Protein AF-A0A936MK68-F1 (afdb_monomer)

Sequence (240 aa):
MGLLGATTIGLTQLGCTSRLGPVHAKQATPWFGRPELPDVTVARAADCVAEYGTQLEPGYHKFDSKVLVDEDGDKEDVTIDDIPNTAYDLGACMRNALRAMPIAEQPLREGVHILKNRREQASAAERSLMGSPAVVVAGVTIVVSELMLEAGAYTFLFAVTVEVVDRAAKDAMEALRRRRKWERECDDHVTACLASDLADREGSVYGSSRCLMCGEYCKKNRGAWPTTVEIRGVDVSCRY

Structure (mmCIF, N/CA/C/O backbone):
data_AF-A0A936MK68-F1
#
_entry.id   AF-A0A936MK68-F1
#
loop_
_atom_site.group_PDB
_atom_site.id
_atom_site.type_symbol
_atom_site.label_atom_id
_atom_site.label_alt_id
_atom_site.label_comp_id
_atom_site.label_asym_id
_atom_site.label_entity_id
_atom_site.label_seq_id
_atom_site.pdbx_PDB_ins_code
_atom_site.Cartn_x
_atom_site.Cartn_y
_atom_site.Cartn_z
_atom_site.occupancy
_atom_site.B_iso_or_equiv
_atom_site.auth_seq_id
_atom_site.auth_comp_id
_atom_site.auth_asym_id
_atom_site.auth_atom_id
_atom_site.pdbx_PDB_model_num
ATOM 1 N N . MET A 1 1 ? -14.220 -49.227 60.888 1.00 44.53 1 MET A N 1
ATOM 2 C CA . MET A 1 1 ? -14.554 -48.718 59.543 1.00 44.53 1 MET A CA 1
ATOM 3 C C . MET A 1 1 ? -14.297 -47.221 59.529 1.00 44.53 1 MET A C 1
ATOM 5 O O . MET A 1 1 ? -15.087 -46.485 60.098 1.00 44.53 1 MET A O 1
ATOM 9 N N . GLY A 1 2 ? -13.151 -46.790 58.997 1.00 42.31 2 GLY A N 1
ATOM 10 C CA . GLY A 1 2 ? -12.791 -45.376 58.864 1.00 42.31 2 GLY A CA 1
ATOM 11 C C . GLY A 1 2 ? -12.782 -44.998 57.387 1.00 42.31 2 GLY A C 1
ATOM 12 O O . GLY A 1 2 ? -12.008 -45.567 56.623 1.00 42.31 2 GLY A O 1
ATOM 13 N N . LEU A 1 3 ? -13.679 -44.098 56.988 1.00 51.34 3 LEU A N 1
ATOM 14 C CA . LEU A 1 3 ? -13.773 -43.556 55.634 1.00 51.34 3 LEU A CA 1
ATOM 15 C C . LEU A 1 3 ? -12.794 -42.382 55.500 1.00 51.34 3 LEU A C 1
ATOM 17 O O . LEU A 1 3 ? -13.041 -41.294 56.011 1.00 51.34 3 LEU A O 1
ATOM 21 N N . LEU A 1 4 ? -11.673 -42.625 54.820 1.00 55.22 4 LEU A N 1
ATOM 22 C CA . LEU A 1 4 ? -10.762 -41.595 54.323 1.00 55.22 4 LEU A CA 1
ATOM 23 C C . LEU A 1 4 ? -11.386 -40.959 53.073 1.00 55.22 4 LEU A C 1
ATOM 25 O O . LEU A 1 4 ? -11.378 -41.550 51.995 1.00 55.22 4 LEU A O 1
ATOM 29 N N . GLY A 1 5 ? -11.962 -39.769 53.237 1.00 50.19 5 GLY A N 1
ATOM 30 C CA . GLY A 1 5 ? -12.417 -38.929 52.132 1.00 50.19 5 GLY A CA 1
ATOM 31 C C . GLY A 1 5 ? -11.230 -38.218 51.488 1.00 50.19 5 GLY A C 1
ATOM 32 O O . GLY A 1 5 ? -10.617 -37.353 52.108 1.00 50.19 5 GLY A O 1
ATOM 33 N N . ALA A 1 6 ? -10.898 -38.596 50.255 1.00 58.69 6 ALA A N 1
ATOM 34 C CA . ALA A 1 6 ? -9.900 -37.919 49.440 1.00 58.69 6 ALA A CA 1
ATOM 35 C C . ALA A 1 6 ? -10.513 -36.659 48.806 1.00 58.69 6 ALA A C 1
ATOM 37 O O . ALA A 1 6 ? -11.341 -36.744 47.901 1.00 58.69 6 ALA A O 1
ATOM 38 N N . THR A 1 7 ? -10.109 -35.483 49.280 1.00 56.97 7 THR A N 1
ATOM 39 C CA . THR A 1 7 ? -10.396 -34.193 48.647 1.00 56.97 7 THR A CA 1
ATOM 40 C C . THR A 1 7 ? -9.456 -34.000 47.460 1.00 56.97 7 THR A C 1
ATOM 42 O O . THR A 1 7 ? -8.292 -33.638 47.615 1.00 56.97 7 THR A O 1
ATOM 45 N N . THR A 1 8 ? -9.950 -34.234 46.246 1.00 61.59 8 THR A N 1
ATOM 46 C CA . THR A 1 8 ? -9.273 -33.792 45.023 1.00 61.59 8 THR A CA 1
ATOM 47 C C . THR A 1 8 ? -9.419 -32.279 44.898 1.00 61.59 8 THR A C 1
ATOM 49 O O . THR A 1 8 ? -10.480 -31.777 44.529 1.00 61.59 8 THR A O 1
ATOM 52 N N . ILE A 1 9 ? -8.356 -31.543 45.218 1.00 60.75 9 ILE A N 1
ATOM 53 C CA . ILE A 1 9 ? -8.233 -30.120 44.895 1.00 60.75 9 ILE A CA 1
ATOM 54 C C . ILE A 1 9 ? -7.991 -30.032 43.385 1.00 60.75 9 ILE A C 1
ATOM 56 O O . ILE A 1 9 ? -6.899 -30.324 42.899 1.00 60.75 9 ILE A O 1
ATOM 60 N N . GLY A 1 10 ? -9.035 -29.684 42.634 1.00 51.88 10 GLY A N 1
ATOM 61 C CA . GLY A 1 10 ? -8.922 -29.367 41.216 1.00 51.88 10 GLY A CA 1
ATOM 62 C C . GLY A 1 10 ? -8.164 -28.056 41.037 1.00 51.88 10 GLY A C 1
ATOM 63 O O . GLY A 1 10 ? -8.718 -26.984 41.259 1.00 51.88 10 GLY A O 1
ATOM 64 N N . LEU A 1 11 ? -6.897 -28.139 40.634 1.00 52.25 11 LEU A N 1
ATOM 65 C CA . LEU A 1 11 ? -6.154 -27.005 40.089 1.00 52.25 11 LEU A CA 1
ATOM 66 C C . LEU A 1 11 ? -6.762 -26.661 38.726 1.00 52.25 11 LEU A C 1
ATOM 68 O O . LEU A 1 11 ? -6.406 -27.257 37.710 1.00 52.25 11 LEU A O 1
ATOM 72 N N . THR A 1 12 ? -7.693 -25.707 38.689 1.00 54.81 12 THR A N 1
ATOM 73 C CA . THR A 1 12 ? -8.013 -25.010 37.443 1.00 54.81 12 THR A CA 1
ATOM 74 C C . THR A 1 12 ? -6.734 -24.331 36.975 1.00 54.81 12 THR A C 1
ATOM 76 O O . THR A 1 12 ? -6.262 -23.390 37.615 1.00 54.81 12 THR A O 1
ATOM 79 N N . GLN A 1 13 ? -6.145 -24.833 35.89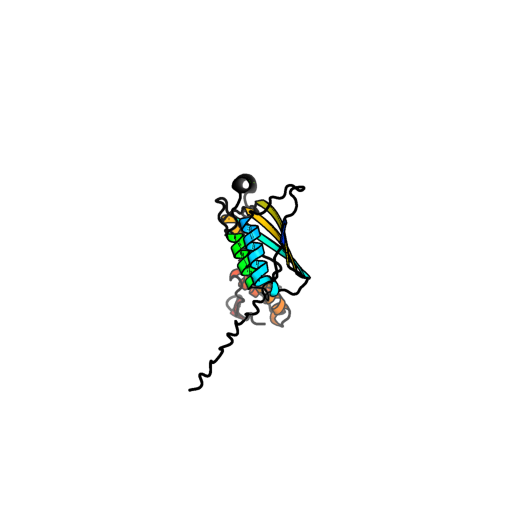1 1.00 46.16 13 GLN A N 1
ATOM 80 C CA . GLN A 1 13 ? -5.098 -24.129 35.168 1.00 46.16 13 GLN A CA 1
ATOM 81 C C . GLN A 1 13 ? -5.689 -22.794 34.704 1.00 46.16 13 GLN A C 1
ATOM 83 O O . GLN A 1 13 ? -6.387 -22.729 33.695 1.00 46.16 13 GLN A O 1
ATOM 88 N N . LEU A 1 14 ? -5.444 -21.728 35.469 1.00 50.50 14 LEU A N 1
ATOM 89 C CA . LEU A 1 14 ? -5.502 -20.361 34.970 1.00 50.50 14 LEU A CA 1
ATOM 90 C C . LEU A 1 14 ? -4.404 -20.278 33.913 1.00 50.50 14 LEU A C 1
ATOM 92 O O . LEU A 1 14 ? -3.257 -19.957 34.215 1.00 50.50 14 LEU A O 1
ATOM 96 N N . GLY A 1 15 ? -4.732 -20.688 32.689 1.00 45.97 15 GLY A N 1
ATOM 97 C CA . GLY A 1 15 ? -3.886 -20.440 31.541 1.00 45.97 15 GLY A CA 1
ATOM 98 C C . GLY A 1 15 ? -3.674 -18.938 31.486 1.00 45.97 15 GLY A C 1
ATOM 99 O O . GLY A 1 15 ? -4.631 -18.193 31.285 1.00 45.97 15 GLY A O 1
ATOM 100 N N . CYS A 1 16 ? -2.443 -18.501 31.738 1.00 57.53 16 CYS A N 1
ATOM 101 C CA . CYS A 1 16 ? -2.005 -17.134 31.518 1.00 57.53 16 CYS A CA 1
ATOM 102 C C . CYS A 1 16 ? -2.100 -16.858 30.016 1.00 57.53 16 CYS A C 1
ATOM 104 O O . CYS A 1 16 ? -1.113 -16.940 29.293 1.00 57.53 16 CYS A O 1
ATOM 106 N N . THR A 1 17 ? -3.306 -16.606 29.516 1.00 57.59 17 THR A N 1
ATOM 107 C CA . THR A 1 17 ? -3.487 -16.065 28.180 1.00 57.59 17 THR A CA 1
ATOM 108 C C . THR A 1 17 ? -2.897 -14.666 28.233 1.00 57.59 17 THR A C 1
ATOM 110 O O . THR A 1 17 ? -3.384 -13.837 29.003 1.00 57.59 17 THR A O 1
ATOM 113 N N . SER A 1 18 ? -1.841 -14.416 27.461 1.00 68.56 18 SER A N 1
ATOM 114 C CA . SER A 1 18 ? -1.159 -13.123 27.311 1.00 68.56 18 SER A CA 1
ATOM 115 C C . SER A 1 18 ? -2.040 -12.089 26.596 1.00 68.56 18 SER A C 1
ATOM 117 O O . SER A 1 18 ? -1.597 -11.410 25.674 1.00 68.56 18 SER A O 1
ATOM 119 N N . ARG A 1 19 ? -3.316 -12.012 26.976 1.00 84.19 19 ARG A N 1
ATOM 120 C CA . ARG A 1 19 ? -4.299 -11.084 26.444 1.00 84.19 19 ARG A CA 1
ATOM 121 C C . ARG A 1 19 ? -4.094 -9.745 27.134 1.00 84.19 19 ARG A C 1
ATOM 123 O O . ARG A 1 19 ? -3.898 -9.694 28.351 1.00 84.19 19 ARG A O 1
ATOM 130 N N . LEU A 1 20 ? -4.159 -8.663 26.370 1.00 86.69 20 LEU A N 1
ATOM 131 C CA . LEU A 1 20 ? -4.256 -7.345 26.972 1.00 86.69 20 LEU A CA 1
ATOM 132 C C . LEU A 1 20 ? -5.562 -7.243 27.770 1.00 86.69 20 LEU A C 1
ATOM 134 O O . LEU A 1 20 ? -6.539 -7.953 27.513 1.00 86.69 20 LEU A O 1
ATOM 138 N N . GLY A 1 21 ? -5.552 -6.365 28.774 1.00 84.19 21 GLY A N 1
ATOM 139 C CA . GLY A 1 21 ? -6.752 -6.007 29.524 1.00 84.19 21 GLY A CA 1
ATOM 140 C C . GLY A 1 21 ? -7.834 -5.389 28.623 1.00 84.19 21 GLY A C 1
ATOM 141 O O . GLY A 1 21 ? -7.701 -5.381 27.398 1.00 84.19 21 GLY A O 1
ATOM 142 N N . PRO A 1 22 ? -8.921 -4.855 29.201 1.00 89.25 22 PRO A N 1
ATOM 143 C CA . PRO A 1 22 ? -9.969 -4.217 28.409 1.00 89.25 22 PRO A CA 1
ATOM 144 C C . PRO A 1 22 ? -9.379 -3.157 27.465 1.00 89.25 22 PRO A C 1
ATOM 146 O O . PRO A 1 22 ? -8.619 -2.289 27.896 1.00 89.25 22 PRO A O 1
ATOM 149 N N . VAL A 1 23 ? -9.720 -3.263 26.177 1.00 93.38 23 VAL A N 1
ATOM 150 C CA . VAL A 1 23 ? -9.281 -2.333 25.131 1.00 93.38 23 VAL A CA 1
ATOM 151 C C . VAL A 1 23 ? -10.329 -1.238 24.984 1.00 93.38 23 VAL A C 1
ATOM 153 O O . VAL A 1 23 ? -11.496 -1.513 24.707 1.00 93.38 23 VAL A O 1
ATOM 156 N N . HIS A 1 24 ? -9.914 0.010 25.156 1.00 94.00 24 HIS A N 1
ATOM 157 C CA . HIS A 1 24 ? -10.758 1.180 24.974 1.00 94.00 24 HIS A CA 1
ATOM 158 C C . HIS A 1 24 ? -10.531 1.772 23.588 1.00 94.00 24 HIS A C 1
ATOM 160 O O . HIS A 1 24 ? -9.424 2.194 23.262 1.00 94.00 24 HIS A O 1
ATOM 166 N N . ALA A 1 25 ? -11.590 1.820 22.781 1.00 93.69 25 ALA A N 1
ATOM 167 C CA . ALA A 1 25 ? -11.554 2.423 21.459 1.00 93.69 25 ALA A CA 1
ATOM 168 C C . ALA A 1 25 ? -12.009 3.884 21.496 1.00 93.69 25 ALA A C 1
ATOM 170 O O . ALA A 1 25 ? -13.033 4.214 22.096 1.00 93.69 25 ALA A O 1
ATOM 171 N N . LYS A 1 26 ? -11.259 4.753 20.821 1.00 91.94 26 LYS A N 1
ATOM 172 C CA . LYS A 1 26 ? -11.605 6.152 20.570 1.00 91.94 26 LYS A CA 1
ATOM 173 C C . LYS A 1 26 ? -11.395 6.434 19.090 1.00 91.94 26 LYS A C 1
ATOM 175 O O . LYS A 1 26 ? -10.341 6.126 18.544 1.00 91.94 26 LYS A O 1
ATOM 180 N N . GLN A 1 27 ? -12.389 7.028 18.449 1.00 87.81 27 GLN A N 1
ATOM 181 C CA . GLN A 1 27 ? -12.257 7.531 17.085 1.00 87.81 27 GLN A CA 1
ATOM 182 C C . GLN A 1 27 ? -12.059 9.042 17.122 1.00 87.81 27 GLN A C 1
ATOM 184 O O . GLN A 1 27 ? -12.535 9.707 18.049 1.00 87.81 27 GLN A O 1
ATOM 189 N N . ALA A 1 28 ? -11.339 9.586 16.141 1.00 74.50 28 ALA A N 1
ATOM 190 C CA . ALA A 1 28 ? -11.249 11.033 15.983 1.00 74.50 28 ALA A CA 1
ATOM 191 C C . ALA A 1 28 ? -12.662 11.629 15.878 1.00 74.50 28 ALA A C 1
ATOM 193 O O . ALA A 1 28 ? -13.501 11.129 15.132 1.00 74.50 28 ALA A O 1
ATOM 194 N N . THR A 1 29 ? -12.934 12.690 16.643 1.00 59.00 29 THR A N 1
ATOM 195 C CA . THR A 1 29 ? -14.255 13.319 16.649 1.00 59.00 29 THR A CA 1
ATOM 196 C C . THR A 1 29 ? -14.600 13.879 15.261 1.00 59.00 29 THR A C 1
ATOM 198 O O . THR A 1 29 ? -13.710 14.397 14.576 1.00 59.00 29 THR A O 1
ATOM 201 N N . PRO A 1 30 ? -15.887 13.881 14.853 1.00 57.28 30 PRO A N 1
ATOM 202 C CA . PRO A 1 30 ? -16.341 14.307 13.517 1.00 57.28 30 PRO A CA 1
ATOM 203 C C . PRO A 1 30 ? -16.015 15.756 13.115 1.00 57.28 30 PRO A C 1
ATOM 205 O O . PRO A 1 30 ? -16.386 16.203 12.031 1.00 57.28 30 PRO A O 1
ATOM 208 N N . TRP A 1 31 ? -15.342 16.525 13.973 1.00 50.88 31 TRP A N 1
ATOM 209 C CA . TRP A 1 31 ? -15.127 17.963 13.823 1.00 50.88 31 TRP A CA 1
ATOM 210 C C . TRP A 1 31 ? -14.242 18.346 12.625 1.00 50.88 31 TRP A C 1
ATOM 212 O O . TRP A 1 31 ? -14.253 19.499 12.205 1.00 50.88 31 TRP A O 1
ATOM 222 N N . PHE A 1 32 ? -13.551 17.375 12.016 1.00 52.50 32 PHE A N 1
ATOM 223 C CA . PHE A 1 32 ? -12.796 17.547 10.768 1.00 52.50 32 PHE A CA 1
ATOM 224 C C . PHE A 1 32 ? -13.423 16.849 9.548 1.00 52.50 32 PHE A C 1
ATOM 226 O O . PHE A 1 32 ? -12.734 16.636 8.553 1.00 52.50 32 PHE A O 1
ATOM 233 N N . GLY A 1 33 ? -14.706 16.467 9.604 1.00 58.19 33 GLY A N 1
ATOM 234 C CA . GLY A 1 33 ? -15.403 15.850 8.466 1.00 58.19 33 GLY A CA 1
ATOM 235 C C . GLY A 1 33 ? -14.847 14.482 8.055 1.00 58.19 33 GLY A C 1
ATOM 236 O O . GLY A 1 33 ? -15.074 14.035 6.933 1.00 58.19 33 GLY A O 1
ATOM 237 N N . ARG A 1 34 ? -14.096 13.822 8.945 1.00 67.81 34 ARG A N 1
ATOM 238 C CA . ARG A 1 34 ? -13.568 12.477 8.715 1.00 67.81 34 ARG A CA 1
ATOM 239 C C . ARG A 1 34 ? -14.652 11.443 9.026 1.00 67.81 34 ARG A C 1
ATOM 241 O O . ARG A 1 34 ? -15.239 11.525 10.104 1.00 67.81 34 ARG A O 1
ATOM 248 N N . PRO A 1 35 ? -14.932 10.492 8.119 1.00 76.56 35 PRO A N 1
ATOM 249 C CA . PRO A 1 35 ? -15.897 9.437 8.389 1.00 76.56 35 PRO A CA 1
ATOM 250 C C . PRO A 1 35 ? -15.432 8.574 9.562 1.00 76.56 35 PRO A C 1
ATOM 252 O O . PRO A 1 35 ? -14.266 8.171 9.627 1.00 76.56 35 PRO A O 1
ATOM 255 N N . GLU A 1 36 ? -16.352 8.262 10.466 1.00 85.56 36 GLU A N 1
ATOM 256 C CA . GLU A 1 36 ? -16.123 7.248 11.490 1.00 85.56 36 GLU A CA 1
ATOM 257 C C . GLU A 1 36 ? -16.069 5.861 10.839 1.00 85.56 36 GLU A C 1
ATOM 259 O O . GLU A 1 36 ? -16.777 5.561 9.870 1.00 85.56 36 GLU A O 1
ATOM 264 N N . LEU A 1 37 ? -15.198 5.007 11.369 1.00 90.38 37 LEU A N 1
ATOM 265 C CA . LEU A 1 37 ? -15.201 3.594 11.045 1.00 90.38 37 LEU A CA 1
ATOM 266 C C . LEU A 1 37 ? -16.480 2.949 11.592 1.00 90.38 37 LEU A C 1
ATOM 268 O O . LEU A 1 37 ? -16.909 3.280 12.700 1.00 90.38 37 LEU A O 1
ATOM 272 N N . PRO A 1 38 ? -17.051 1.974 10.865 1.00 91.88 38 PRO A N 1
ATOM 273 C CA . PRO A 1 38 ? -18.192 1.210 11.349 1.00 91.88 38 PRO A CA 1
ATOM 274 C C . PRO A 1 38 ? -17.903 0.557 12.705 1.00 91.88 38 PRO A C 1
ATOM 276 O O . PRO A 1 38 ? -16.843 -0.050 12.876 1.00 91.88 38 PRO A O 1
ATOM 279 N N . ASP A 1 39 ? -18.871 0.581 13.625 1.00 93.62 39 ASP A N 1
ATOM 280 C CA . ASP A 1 39 ? -18.731 0.005 14.975 1.00 93.62 39 ASP A CA 1
ATOM 281 C C . ASP A 1 39 ? -18.248 -1.451 14.958 1.00 93.62 39 ASP A C 1
ATOM 283 O O . ASP A 1 39 ? -17.429 -1.861 15.778 1.00 93.62 39 ASP A O 1
ATOM 287 N N . VAL A 1 40 ? -18.698 -2.237 13.975 1.00 93.69 40 VAL A N 1
ATOM 288 C CA . VAL A 1 40 ? -18.257 -3.628 13.792 1.00 93.69 40 VAL A CA 1
ATOM 289 C C . VAL A 1 40 ? -16.761 -3.735 13.482 1.00 93.69 40 VAL A C 1
ATOM 291 O O . VAL A 1 40 ? -16.100 -4.664 13.944 1.00 93.69 40 VAL A O 1
ATOM 294 N N . THR A 1 41 ? -16.207 -2.792 12.719 1.00 95.00 41 THR A N 1
ATOM 295 C CA . THR A 1 41 ? -14.772 -2.734 12.418 1.00 95.00 41 THR A CA 1
ATOM 296 C C . THR A 1 41 ? -13.993 -2.334 13.660 1.00 95.00 41 THR A C 1
ATOM 298 O O . THR A 1 41 ? -12.972 -2.945 13.958 1.00 95.00 41 THR A O 1
ATOM 301 N N . VAL A 1 42 ? -14.498 -1.354 14.409 1.00 95.88 42 VAL A N 1
ATOM 302 C CA . VAL A 1 42 ? -13.888 -0.870 15.655 1.00 95.88 42 VAL A CA 1
ATOM 303 C C . VAL A 1 42 ? -13.828 -1.983 16.696 1.00 95.88 42 VAL A C 1
ATOM 305 O O . VAL A 1 42 ? -12.773 -2.216 17.280 1.00 95.88 42 VAL A O 1
ATOM 308 N N . ALA A 1 43 ? -14.931 -2.711 16.880 1.00 96.12 43 ALA A N 1
ATOM 309 C CA . ALA A 1 43 ? -15.003 -3.845 17.794 1.00 96.12 43 ALA A CA 1
ATOM 310 C C . ALA A 1 43 ? -14.013 -4.950 17.399 1.00 96.12 43 ALA A C 1
ATOM 312 O O . ALA A 1 43 ? -13.228 -5.398 18.229 1.00 96.12 43 ALA A O 1
ATOM 313 N N . ARG A 1 44 ? -13.968 -5.326 16.113 1.00 96.69 44 ARG A N 1
ATOM 314 C CA . ARG A 1 44 ? -13.010 -6.329 15.614 1.00 96.69 44 ARG A CA 1
ATOM 315 C C . ARG A 1 44 ? -11.557 -5.888 15.773 1.00 96.69 44 ARG A C 1
ATOM 317 O O . ARG A 1 44 ? -10.709 -6.701 16.120 1.00 96.69 44 ARG A O 1
ATOM 324 N N . ALA A 1 45 ? -11.262 -4.615 15.528 1.00 96.25 45 ALA A N 1
ATOM 325 C CA . ALA A 1 45 ? -9.928 -4.061 15.726 1.00 96.25 45 ALA A CA 1
ATOM 326 C C . ALA A 1 45 ? -9.523 -4.097 17.211 1.00 96.25 45 ALA A C 1
ATOM 328 O O . ALA A 1 45 ? -8.398 -4.487 17.533 1.00 96.25 45 ALA A O 1
ATOM 329 N N . ALA A 1 46 ? -10.450 -3.758 18.113 1.00 96.75 46 ALA A N 1
ATOM 330 C CA . ALA A 1 46 ? -10.249 -3.872 19.554 1.00 96.75 46 ALA A CA 1
ATOM 331 C C . ALA A 1 46 ? -10.010 -5.329 19.986 1.00 96.75 46 ALA A C 1
ATOM 333 O O . ALA A 1 46 ? -9.096 -5.579 20.768 1.00 96.75 46 ALA A O 1
ATOM 334 N N . ASP A 1 47 ? -10.756 -6.291 19.434 1.00 96.62 47 ASP A N 1
ATOM 335 C CA . ASP A 1 47 ? -10.546 -7.721 19.691 1.00 96.62 47 ASP A CA 1
ATOM 336 C C . ASP A 1 47 ? -9.159 -8.189 19.232 1.00 96.62 47 ASP A C 1
ATOM 338 O O . ASP A 1 47 ? -8.448 -8.834 20.004 1.00 96.62 47 ASP A O 1
ATOM 342 N N . CYS A 1 48 ? -8.728 -7.793 18.029 1.00 96.88 48 CYS A N 1
ATOM 343 C CA . CYS A 1 48 ? -7.388 -8.096 17.521 1.00 96.88 48 CYS A CA 1
ATOM 344 C C . CYS A 1 48 ? -6.282 -7.556 18.434 1.00 96.88 48 CYS A C 1
ATOM 346 O O . CYS A 1 48 ? -5.315 -8.262 18.717 1.00 96.88 48 CYS A O 1
ATOM 348 N N . VAL A 1 49 ? -6.418 -6.314 18.908 1.00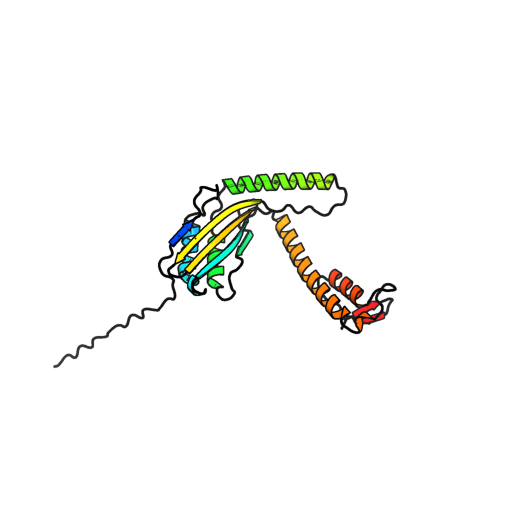 96.31 49 VAL A N 1
ATOM 349 C CA . VAL A 1 49 ? -5.470 -5.725 19.862 1.00 96.31 49 VAL A CA 1
ATOM 350 C C . VAL A 1 49 ? -5.511 -6.453 21.199 1.00 96.31 49 VAL A C 1
ATOM 352 O O . VAL A 1 49 ? -4.458 -6.722 21.771 1.00 96.31 49 VAL A O 1
ATOM 355 N N . ALA A 1 50 ? -6.696 -6.806 21.695 1.00 95.88 50 ALA A N 1
ATOM 356 C CA . ALA A 1 50 ? -6.814 -7.524 22.954 1.00 95.88 50 ALA A CA 1
ATOM 357 C C . ALA A 1 50 ? -6.052 -8.853 22.883 1.00 95.88 50 ALA A C 1
ATOM 359 O O . ALA A 1 50 ? -5.310 -9.188 23.801 1.00 95.88 50 ALA A O 1
ATOM 360 N N . GLU A 1 51 ? -6.231 -9.597 21.792 1.00 95.31 51 GLU A N 1
ATOM 361 C CA . GLU A 1 51 ? -5.672 -10.936 21.608 1.00 95.31 51 GLU A CA 1
ATOM 362 C C . GLU A 1 51 ? -4.177 -10.935 21.266 1.00 95.31 51 GLU A C 1
ATOM 364 O O . GLU A 1 51 ? -3.421 -11.701 21.862 1.00 95.31 51 GLU A O 1
ATOM 369 N N . TYR A 1 52 ? -3.739 -10.056 20.361 1.00 96.00 52 TYR A N 1
ATOM 370 C CA . TYR A 1 52 ? -2.391 -10.100 19.780 1.00 96.00 52 TYR A CA 1
ATOM 371 C C . TYR A 1 52 ? -1.519 -8.882 20.108 1.00 96.00 52 TYR A C 1
ATOM 373 O O . TYR A 1 52 ? -0.353 -8.836 19.721 1.00 96.00 52 TYR A O 1
ATOM 381 N N . GLY A 1 53 ? -2.038 -7.886 20.830 1.00 93.00 53 GLY A N 1
ATOM 382 C CA . GLY A 1 53 ? -1.309 -6.648 21.118 1.00 93.00 53 GLY A CA 1
ATOM 383 C C . GLY A 1 53 ? -0.056 -6.832 21.983 1.00 93.00 53 GLY A C 1
ATOM 384 O O . GLY A 1 53 ? 0.842 -6.000 21.923 1.00 93.00 53 GLY A O 1
ATOM 385 N N . THR A 1 54 ? 0.058 -7.937 22.730 1.00 93.12 54 THR A N 1
ATOM 386 C CA . THR A 1 54 ? 1.258 -8.284 23.519 1.00 93.12 54 THR A CA 1
ATOM 387 C C . THR A 1 54 ? 2.457 -8.728 22.678 1.00 93.12 54 THR A C 1
ATOM 389 O O . THR A 1 54 ? 3.545 -8.892 23.223 1.00 93.12 54 THR A O 1
ATOM 392 N N . GLN A 1 55 ? 2.293 -8.904 21.361 1.00 93.06 55 GLN A N 1
ATOM 393 C CA . GLN A 1 55 ? 3.410 -9.150 20.435 1.00 93.06 55 GLN A CA 1
ATOM 394 C C . GLN A 1 55 ? 4.281 -7.905 20.206 1.00 93.06 55 GLN A C 1
ATOM 396 O O . GLN A 1 55 ? 5.360 -7.990 19.615 1.00 93.06 55 GLN A O 1
ATOM 401 N N . LEU A 1 56 ? 3.800 -6.745 20.650 1.00 92.50 56 LEU A N 1
ATOM 402 C CA . LEU A 1 56 ? 4.504 -5.476 20.607 1.00 92.50 56 LEU A CA 1
ATOM 403 C C . LEU A 1 56 ? 5.043 -5.131 21.993 1.00 92.50 56 LEU A C 1
ATOM 405 O O . LEU A 1 56 ? 4.539 -5.605 23.008 1.00 92.50 56 LEU A O 1
ATOM 409 N N . GLU A 1 57 ? 6.068 -4.288 22.042 1.00 93.56 57 GLU A N 1
ATOM 410 C CA . GLU A 1 57 ? 6.538 -3.737 23.312 1.00 93.56 57 GLU A CA 1
ATOM 411 C C . GLU A 1 57 ? 5.508 -2.738 23.874 1.00 93.56 57 GLU A C 1
ATOM 413 O O . GLU A 1 57 ? 4.797 -2.090 23.100 1.00 93.56 57 GLU A O 1
ATOM 418 N N . PRO A 1 58 ? 5.400 -2.574 25.205 1.00 94.88 58 PRO A N 1
ATOM 419 C CA . PRO A 1 58 ? 4.579 -1.517 25.789 1.00 94.88 58 PRO A CA 1
ATOM 420 C C . PRO A 1 58 ? 4.963 -0.138 25.240 1.00 94.88 58 PRO A C 1
ATOM 422 O O . PRO A 1 58 ? 6.145 0.178 25.113 1.00 94.88 58 PRO A O 1
ATOM 425 N N . GLY A 1 59 ? 3.972 0.702 24.948 1.00 94.62 59 GLY A N 1
ATOM 426 C CA . GLY A 1 59 ? 4.195 2.037 24.404 1.00 94.62 59 GLY A CA 1
ATOM 427 C C . GLY A 1 59 ? 3.195 2.432 23.325 1.00 94.62 59 GLY A C 1
ATOM 428 O O . GLY A 1 59 ? 2.099 1.877 23.224 1.00 94.62 59 GLY A O 1
ATOM 429 N N . TYR A 1 60 ? 3.588 3.435 22.544 1.00 95.94 60 TYR A N 1
ATOM 430 C CA . TYR A 1 60 ? 2.790 4.002 21.465 1.00 95.94 60 TYR A CA 1
ATOM 431 C C . TYR A 1 60 ? 3.204 3.418 20.112 1.00 95.94 60 TYR A C 1
ATOM 433 O O . TYR A 1 60 ? 4.368 3.514 19.726 1.00 95.94 60 TYR A O 1
ATOM 441 N N . HIS A 1 61 ? 2.233 2.884 19.376 1.00 95.56 61 HIS A N 1
ATOM 442 C CA . HIS A 1 61 ? 2.417 2.294 18.052 1.00 95.56 61 HIS A CA 1
ATOM 443 C C . HIS A 1 61 ? 1.474 2.951 17.055 1.00 95.56 61 HIS A C 1
ATOM 445 O O . HIS A 1 61 ? 0.275 3.058 17.314 1.00 95.56 61 HIS A O 1
ATOM 451 N N . LYS A 1 62 ? 1.997 3.369 15.902 1.00 95.56 62 LYS A N 1
ATOM 452 C CA . LYS A 1 62 ? 1.200 3.912 14.799 1.00 95.56 62 LYS A CA 1
ATOM 453 C C . LYS A 1 62 ? 1.281 2.967 13.610 1.00 95.56 62 LYS A C 1
ATOM 455 O O . LYS A 1 62 ? 2.374 2.559 13.240 1.00 95.56 62 LYS A O 1
ATOM 460 N N . PHE A 1 63 ? 0.133 2.688 13.006 1.00 95.06 63 PHE A N 1
ATOM 461 C CA . PHE A 1 63 ? 0.020 1.880 11.802 1.00 95.06 63 PHE A CA 1
ATOM 462 C C . PHE A 1 63 ? -0.793 2.624 10.754 1.00 95.06 63 PHE A C 1
ATOM 464 O O . PHE A 1 63 ? -1.934 3.031 11.001 1.00 95.06 63 PHE A O 1
ATOM 471 N N . ASP A 1 64 ? -0.221 2.768 9.567 1.00 94.12 64 ASP A N 1
ATOM 472 C CA . ASP A 1 64 ? -0.926 3.293 8.407 1.00 94.12 64 ASP A CA 1
ATOM 473 C C . ASP A 1 64 ? -1.545 2.116 7.640 1.00 94.12 64 ASP A C 1
ATOM 475 O O . ASP A 1 64 ? -0.876 1.168 7.241 1.00 94.12 64 ASP A O 1
ATOM 479 N N . SER A 1 65 ? -2.867 2.131 7.502 1.00 94.62 65 SER A N 1
ATOM 480 C CA . SER A 1 65 ? -3.656 1.068 6.883 1.00 94.62 65 SER A CA 1
ATOM 481 C C . SER A 1 65 ? -4.307 1.584 5.610 1.00 94.62 65 SER A C 1
ATOM 483 O O . SER A 1 65 ? -4.977 2.619 5.619 1.00 94.62 65 SER A O 1
ATOM 485 N N . LYS A 1 66 ? -4.165 0.843 4.514 1.00 94.88 66 LYS A N 1
ATOM 486 C CA . LYS A 1 66 ? -4.760 1.187 3.225 1.00 94.88 66 LYS A CA 1
ATOM 487 C C . LYS A 1 66 ? -5.654 0.058 2.738 1.00 94.88 66 LYS A C 1
ATOM 489 O O . LYS A 1 66 ? -5.215 -1.082 2.626 1.00 94.88 66 LYS A O 1
ATOM 494 N N . VAL A 1 67 ? -6.902 0.387 2.428 1.00 94.31 67 VAL A N 1
ATOM 495 C CA . VAL A 1 67 ? -7.891 -0.522 1.844 1.00 94.31 67 VAL A CA 1
ATOM 496 C C . VAL A 1 67 ? -8.159 -0.059 0.420 1.00 94.31 67 VAL A C 1
ATOM 498 O O . VAL A 1 67 ? -8.675 1.037 0.204 1.00 94.31 67 VAL A O 1
ATOM 501 N N . LEU A 1 68 ? -7.785 -0.883 -0.552 1.00 92.69 68 LEU A N 1
ATOM 502 C CA . LEU A 1 68 ? -8.116 -0.653 -1.952 1.00 92.69 68 LEU A CA 1
ATOM 503 C C . LEU A 1 68 ? -9.453 -1.319 -2.250 1.00 92.69 68 LEU A C 1
ATOM 505 O O . LEU A 1 68 ? -9.621 -2.511 -1.983 1.00 92.69 68 LEU A O 1
ATOM 509 N N . VAL A 1 69 ? -10.384 -0.551 -2.800 1.00 93.12 69 VAL A N 1
ATOM 510 C CA . VAL A 1 69 ? -11.684 -1.045 -3.253 1.00 93.12 69 VAL A CA 1
ATOM 511 C C . VAL A 1 69 ? -11.850 -0.764 -4.735 1.00 93.12 69 VAL A C 1
ATOM 513 O O . VAL A 1 69 ? -11.325 0.230 -5.234 1.00 93.12 69 VAL A O 1
ATOM 516 N N . ASP A 1 70 ? -12.545 -1.632 -5.450 1.00 91.44 70 ASP A N 1
ATOM 517 C CA . ASP A 1 70 ? -12.895 -1.371 -6.843 1.00 91.44 70 ASP A CA 1
ATOM 518 C C . ASP A 1 70 ? -14.176 -0.527 -6.971 1.00 91.44 70 ASP A C 1
ATOM 520 O O . ASP A 1 70 ? -14.736 -0.035 -5.987 1.00 91.44 70 ASP A O 1
ATOM 524 N N . GLU A 1 71 ? -14.625 -0.324 -8.212 1.00 91.00 71 GLU A N 1
ATOM 525 C CA . GLU A 1 71 ? -15.839 0.443 -8.510 1.00 91.00 71 GLU A CA 1
ATOM 526 C C . GLU A 1 71 ? -17.134 -0.229 -8.016 1.00 91.00 71 GLU A C 1
ATOM 528 O O . GLU A 1 71 ? -18.145 0.461 -7.873 1.00 91.00 71 GLU A O 1
ATOM 533 N N . ASP A 1 72 ? -17.099 -1.534 -7.733 1.00 90.81 72 ASP A N 1
ATOM 534 C CA . ASP A 1 72 ? -18.230 -2.318 -7.226 1.00 90.81 72 ASP A CA 1
ATOM 535 C C . ASP A 1 72 ? -18.261 -2.334 -5.680 1.00 90.81 72 ASP A C 1
ATOM 537 O O . ASP A 1 72 ? -19.263 -2.710 -5.067 1.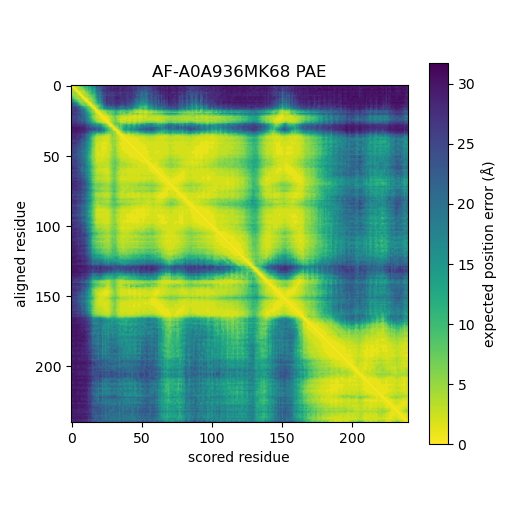00 90.81 72 ASP A O 1
ATOM 541 N N . GLY A 1 73 ? -17.190 -1.856 -5.033 1.00 88.81 73 GLY A N 1
ATOM 542 C CA . GLY A 1 73 ? -17.031 -1.823 -3.578 1.00 88.81 73 GLY A CA 1
ATOM 543 C C . GLY A 1 73 ? -16.390 -3.082 -2.991 1.00 88.81 73 GLY A C 1
ATOM 544 O O . GLY A 1 73 ? -16.326 -3.223 -1.758 1.00 88.81 73 GLY A O 1
ATOM 545 N N . ASP A 1 74 ? -15.895 -3.977 -3.846 1.00 91.06 74 ASP A N 1
ATOM 546 C CA . ASP A 1 74 ? -15.157 -5.163 -3.437 1.00 91.06 74 ASP A CA 1
ATOM 547 C C . ASP A 1 74 ? -13.735 -4.779 -3.015 1.00 91.06 74 ASP A C 1
ATOM 549 O O . ASP A 1 74 ? -13.101 -3.885 -3.576 1.00 91.06 74 ASP A O 1
ATOM 553 N N . LYS A 1 75 ? -13.229 -5.433 -1.961 1.00 90.62 75 LYS A N 1
ATOM 554 C CA . LYS A 1 75 ? -11.904 -5.134 -1.399 1.00 90.62 75 LYS A CA 1
ATOM 555 C C . LYS A 1 75 ? -10.860 -5.884 -2.207 1.00 90.62 75 LYS A C 1
ATOM 557 O O . LYS A 1 75 ? -10.743 -7.103 -2.108 1.00 90.62 75 LYS A O 1
ATOM 562 N N . GLU A 1 76 ? -10.070 -5.131 -2.947 1.00 90.06 76 GLU A N 1
ATOM 563 C CA . GLU A 1 76 ? -9.032 -5.634 -3.836 1.00 90.06 76 GLU A CA 1
ATOM 564 C C . GLU A 1 76 ? -7.713 -5.896 -3.106 1.00 90.06 76 GLU A C 1
ATOM 566 O O . GLU A 1 76 ? -6.970 -6.808 -3.471 1.00 90.06 76 GLU A O 1
ATOM 571 N N . ASP A 1 77 ? -7.382 -5.069 -2.114 1.00 90.38 77 ASP A N 1
ATOM 572 C CA . ASP A 1 77 ? -6.166 -5.214 -1.316 1.00 90.38 77 ASP A CA 1
ATOM 573 C C . ASP A 1 77 ? -6.308 -4.519 0.043 1.00 90.38 77 ASP A C 1
ATOM 575 O O . ASP A 1 77 ? -7.034 -3.533 0.182 1.00 90.38 77 ASP A O 1
ATOM 579 N N . VAL A 1 78 ? -5.597 -5.030 1.047 1.00 93.69 78 VAL A N 1
ATOM 580 C CA . VAL A 1 78 ? -5.489 -4.406 2.369 1.00 93.69 78 VAL A CA 1
ATOM 581 C C . VAL A 1 78 ? -4.042 -4.477 2.825 1.00 93.69 78 VAL A C 1
ATOM 583 O O . VAL A 1 78 ? -3.534 -5.558 3.136 1.00 93.69 78 VAL A O 1
ATOM 586 N N . THR A 1 79 ? -3.402 -3.316 2.919 1.00 93.62 79 THR A N 1
ATOM 587 C CA . THR A 1 79 ? -2.042 -3.176 3.439 1.00 93.62 79 THR A CA 1
ATOM 588 C C . THR A 1 79 ? -2.069 -2.499 4.799 1.00 93.62 79 THR A C 1
ATOM 590 O O . THR A 1 79 ? -2.915 -1.648 5.069 1.00 93.62 79 THR A O 1
ATOM 593 N N . ILE A 1 80 ? -1.148 -2.909 5.666 1.00 94.00 80 ILE A N 1
ATOM 594 C CA . ILE A 1 80 ? -0.891 -2.241 6.937 1.00 94.00 80 ILE A CA 1
ATOM 595 C C . ILE A 1 80 ? 0.617 -2.115 7.052 1.00 94.00 80 ILE A C 1
ATOM 597 O O . ILE A 1 80 ? 1.316 -3.134 7.068 1.00 94.00 80 ILE A O 1
ATOM 601 N N . ASP A 1 81 ? 1.077 -0.876 7.075 1.00 92.00 81 ASP A N 1
ATOM 602 C CA . ASP A 1 81 ? 2.479 -0.511 7.164 1.00 92.00 81 ASP A CA 1
ATOM 603 C C . ASP A 1 81 ? 2.908 -0.422 8.638 1.00 92.00 81 ASP A C 1
ATOM 605 O O . ASP A 1 81 ? 2.079 -0.374 9.551 1.00 92.00 81 ASP A O 1
ATOM 609 N N . ASP A 1 82 ? 4.221 -0.457 8.866 1.00 89.94 82 ASP A N 1
ATOM 610 C CA . ASP A 1 82 ? 4.867 -0.293 10.178 1.00 89.94 82 ASP A CA 1
ATOM 611 C C . ASP A 1 82 ? 4.536 -1.348 11.251 1.00 89.94 82 ASP A C 1
ATOM 613 O O . ASP A 1 82 ? 4.919 -1.203 12.412 1.00 89.94 82 ASP A O 1
ATOM 617 N N . ILE A 1 83 ? 3.910 -2.471 10.878 1.00 89.12 83 ILE A N 1
ATOM 618 C CA . ILE A 1 83 ? 3.811 -3.641 11.762 1.00 89.12 83 ILE A CA 1
ATOM 619 C C . ILE A 1 83 ? 5.145 -4.404 11.741 1.00 89.12 83 ILE A C 1
ATOM 621 O O . ILE A 1 83 ? 5.545 -4.895 10.680 1.00 89.12 83 ILE A O 1
ATOM 625 N N . PRO A 1 84 ? 5.836 -4.564 12.886 1.00 87.25 84 PRO A N 1
ATOM 626 C CA . PRO A 1 84 ? 7.075 -5.325 12.940 1.00 87.25 84 PRO A CA 1
ATOM 627 C C . PRO A 1 84 ? 6.820 -6.809 12.663 1.00 87.25 84 PRO A C 1
ATOM 629 O O . PRO A 1 84 ? 5.771 -7.358 12.997 1.00 87.25 84 PRO A O 1
ATOM 632 N N . ASN A 1 85 ? 7.826 -7.497 12.121 1.00 87.06 85 ASN A N 1
ATOM 633 C CA . ASN A 1 85 ? 7.731 -8.925 11.790 1.00 87.06 85 ASN A CA 1
ATOM 634 C C . ASN A 1 85 ? 7.452 -9.826 13.010 1.00 87.06 85 ASN A C 1
ATOM 636 O O . ASN A 1 85 ? 7.029 -10.966 12.842 1.00 87.06 85 ASN A O 1
ATOM 640 N N . THR A 1 86 ? 7.678 -9.327 14.228 1.00 88.38 86 THR A N 1
ATOM 641 C CA . THR A 1 86 ? 7.355 -10.013 15.487 1.00 88.38 86 THR A CA 1
ATOM 642 C C . THR A 1 86 ? 5.865 -9.980 15.832 1.00 88.38 86 THR A C 1
ATOM 644 O O . THR A 1 86 ? 5.424 -10.806 16.623 1.00 88.38 86 THR A O 1
ATOM 647 N N . ALA A 1 87 ? 5.090 -9.069 15.229 1.00 93.06 87 ALA A N 1
ATOM 648 C CA . ALA A 1 87 ? 3.661 -8.868 15.472 1.00 93.06 87 ALA A CA 1
ATOM 649 C C . ALA A 1 87 ? 2.788 -9.353 14.296 1.00 93.06 87 ALA A C 1
ATOM 651 O O . ALA A 1 87 ? 1.825 -8.696 13.883 1.00 93.06 87 ALA A O 1
ATOM 652 N N . TYR A 1 88 ? 3.157 -10.494 13.705 1.00 92.94 88 TYR A N 1
ATOM 653 C CA . TYR A 1 88 ? 2.509 -11.018 12.501 1.00 92.94 88 TYR A CA 1
ATOM 654 C C . TYR A 1 88 ? 1.018 -11.317 12.709 1.00 92.94 88 TYR A C 1
ATOM 656 O O . TYR A 1 88 ? 0.215 -10.986 11.830 1.00 92.94 88 TYR A O 1
ATOM 664 N N . ASP A 1 89 ? 0.631 -11.887 13.855 1.00 95.12 89 ASP A N 1
ATOM 665 C CA . ASP A 1 89 ? -0.765 -12.276 14.094 1.00 95.12 89 ASP A CA 1
ATOM 666 C C . ASP A 1 89 ? -1.653 -11.054 14.321 1.00 95.12 89 ASP A C 1
ATOM 668 O O . ASP A 1 89 ? -2.771 -11.006 13.806 1.00 95.12 89 ASP A O 1
ATOM 672 N N . LEU A 1 90 ? -1.130 -10.015 14.987 1.00 95.25 90 LEU A N 1
ATOM 673 C CA . LEU A 1 90 ? -1.818 -8.728 15.094 1.00 95.25 90 LEU A CA 1
ATOM 674 C C . LEU A 1 90 ? -2.089 -8.149 13.702 1.00 95.25 90 LEU A C 1
ATOM 676 O O . LEU A 1 90 ? -3.218 -7.757 13.397 1.00 95.25 90 LEU A O 1
ATOM 680 N N . GLY A 1 91 ? -1.073 -8.147 12.834 1.00 94.94 91 GLY A N 1
ATOM 681 C CA . GLY A 1 91 ? -1.224 -7.688 11.458 1.00 94.94 91 GLY A CA 1
ATOM 682 C C . GLY A 1 91 ? -2.204 -8.534 10.650 1.00 94.94 91 GLY A C 1
ATOM 683 O O . GLY A 1 91 ? -3.019 -7.989 9.909 1.00 94.94 91 GLY A O 1
ATOM 684 N N . ALA A 1 92 ? -2.174 -9.860 10.790 1.00 95.62 92 ALA A N 1
ATOM 685 C CA . ALA A 1 92 ? -3.109 -10.753 10.110 1.00 95.62 92 ALA A CA 1
ATOM 686 C C . ALA A 1 92 ? -4.557 -10.536 10.580 1.00 95.62 92 ALA A C 1
ATOM 688 O O . ALA A 1 92 ? -5.455 -10.386 9.747 1.00 95.62 92 ALA A O 1
ATOM 689 N N . CYS A 1 93 ? -4.775 -10.447 11.893 1.00 97.88 93 CYS A N 1
ATOM 690 C CA . CYS A 1 93 ? -6.082 -10.177 12.479 1.00 97.88 93 CYS A CA 1
ATOM 691 C C . CYS A 1 93 ? -6.627 -8.822 12.013 1.00 97.88 93 CYS A C 1
ATOM 693 O O . CYS A 1 93 ? -7.752 -8.745 11.514 1.00 97.88 93 CYS A O 1
ATOM 695 N N . MET A 1 94 ? -5.809 -7.767 12.072 1.00 97.00 94 MET A N 1
ATOM 696 C CA . MET A 1 94 ? -6.229 -6.427 11.664 1.00 97.00 94 MET A CA 1
ATOM 697 C C . MET A 1 94 ? -6.553 -6.351 10.166 1.00 97.00 94 MET A C 1
ATOM 699 O O . MET A 1 94 ? -7.566 -5.767 9.781 1.00 97.00 94 MET A O 1
ATOM 703 N N . ARG A 1 95 ? -5.764 -7.008 9.302 1.00 96.56 95 ARG A N 1
ATOM 704 C CA . ARG A 1 95 ? -6.088 -7.108 7.866 1.00 96.56 95 ARG A CA 1
ATOM 705 C C . ARG A 1 95 ? -7.441 -7.780 7.644 1.00 96.56 95 ARG A C 1
ATOM 707 O O . ARG A 1 95 ? -8.204 -7.330 6.794 1.00 96.56 95 ARG A O 1
ATOM 714 N N . ASN A 1 96 ? -7.768 -8.821 8.409 1.00 96.38 96 ASN A N 1
ATOM 715 C CA . ASN A 1 96 ? -9.071 -9.482 8.320 1.00 96.38 96 ASN A CA 1
ATOM 716 C C . ASN A 1 96 ? -10.212 -8.580 8.811 1.00 96.38 96 ASN A C 1
ATOM 718 O O . ASN A 1 96 ? -11.255 -8.517 8.157 1.00 96.38 96 ASN A O 1
ATOM 722 N N . ALA A 1 97 ? -10.005 -7.841 9.905 1.00 96.19 97 ALA A N 1
ATOM 723 C CA . ALA A 1 97 ? -10.971 -6.862 10.400 1.00 96.19 97 ALA A CA 1
ATOM 724 C C . ALA A 1 97 ? -11.284 -5.795 9.336 1.00 96.19 97 ALA A C 1
ATOM 726 O O . ALA A 1 97 ? -12.454 -5.535 9.053 1.00 96.19 97 ALA A O 1
ATOM 727 N N . LEU A 1 98 ? -10.249 -5.252 8.686 1.00 95.81 98 LEU A N 1
ATOM 728 C CA . LEU A 1 98 ? -10.376 -4.254 7.621 1.00 95.81 98 LEU A CA 1
ATOM 729 C C . LEU A 1 98 ? -10.971 -4.822 6.325 1.00 95.81 98 LEU A C 1
ATOM 731 O O . LEU A 1 98 ? -11.790 -4.161 5.694 1.00 95.81 98 LEU A O 1
ATOM 735 N N . ARG A 1 99 ? -10.636 -6.055 5.926 1.00 95.44 99 ARG A N 1
ATOM 736 C CA . ARG A 1 99 ? -11.264 -6.713 4.759 1.00 95.44 99 ARG A CA 1
ATOM 737 C C . ARG A 1 99 ? -12.767 -6.877 4.934 1.00 95.44 99 ARG A C 1
ATOM 739 O O . ARG A 1 99 ? -13.532 -6.700 3.989 1.00 95.44 99 ARG A O 1
ATOM 746 N N . ALA A 1 100 ? -13.185 -7.201 6.152 1.00 94.19 100 ALA A N 1
ATOM 747 C CA . ALA A 1 100 ? -14.581 -7.405 6.495 1.00 94.19 100 ALA A CA 1
ATOM 748 C C . ALA A 1 100 ? -15.308 -6.102 6.887 1.00 94.19 100 ALA A C 1
ATOM 750 O O . ALA A 1 100 ? -16.466 -6.161 7.309 1.00 94.19 100 ALA A O 1
ATOM 751 N N . MET A 1 101 ? -14.649 -4.944 6.760 1.00 94.38 101 MET A N 1
ATOM 752 C CA . MET A 1 101 ? -15.250 -3.633 6.986 1.00 94.38 101 MET A CA 1
ATOM 753 C C . MET A 1 101 ? -16.320 -3.344 5.922 1.00 94.38 101 MET A C 1
ATOM 755 O O . MET A 1 101 ? -16.044 -3.449 4.719 1.00 94.38 101 MET A O 1
ATOM 759 N N . PRO A 1 102 ? -17.543 -2.953 6.316 1.00 93.25 102 PRO A N 1
ATOM 760 C CA . PRO A 1 102 ? -18.522 -2.467 5.357 1.00 93.25 102 PRO A CA 1
ATOM 761 C C . PRO A 1 102 ? -18.073 -1.108 4.805 1.00 93.25 102 PRO A C 1
ATOM 763 O O . PRO A 1 102 ? -17.607 -0.248 5.550 1.00 93.25 102 PRO A O 1
ATOM 766 N N . ILE A 1 103 ? -18.204 -0.926 3.491 1.00 91.25 103 ILE A N 1
ATOM 767 C CA . ILE A 1 103 ? -17.923 0.349 2.826 1.00 91.25 103 ILE A CA 1
ATOM 768 C C . ILE A 1 103 ? -19.249 1.082 2.674 1.00 91.25 103 ILE A C 1
ATOM 770 O O . ILE A 1 103 ? -20.217 0.509 2.178 1.00 91.25 103 ILE A O 1
ATOM 774 N N . ALA A 1 104 ? -19.303 2.333 3.123 1.00 89.19 104 ALA A N 1
ATOM 775 C CA . ALA A 1 104 ? -20.497 3.147 2.965 1.00 89.19 104 ALA A CA 1
ATOM 776 C C . ALA A 1 104 ? -20.749 3.437 1.474 1.00 89.19 104 ALA A C 1
ATOM 778 O O . ALA A 1 104 ? -19.851 3.879 0.755 1.00 89.19 104 ALA A O 1
ATOM 779 N N . GLU A 1 105 ? -21.986 3.216 1.025 1.00 89.94 105 GLU A N 1
ATOM 780 C CA . GLU A 1 105 ? -22.369 3.330 -0.387 1.00 89.94 105 GLU A CA 1
ATOM 781 C C . GLU A 1 105 ? -22.172 4.751 -0.932 1.00 89.94 105 GLU A C 1
ATOM 783 O O . GLU A 1 105 ? -21.697 4.936 -2.050 1.00 89.94 105 GLU A O 1
ATOM 788 N N . GLN A 1 106 ? -22.505 5.774 -0.139 1.00 89.75 106 GLN A N 1
ATOM 789 C CA . GLN A 1 106 ? -22.446 7.162 -0.595 1.00 89.75 106 GLN A CA 1
ATOM 790 C C . GLN A 1 106 ? -21.005 7.630 -0.900 1.00 89.75 106 GLN A C 1
ATOM 792 O O . GLN A 1 106 ? -20.792 8.076 -2.031 1.00 89.75 106 GLN A O 1
ATOM 797 N N . PRO A 1 107 ? -20.012 7.493 0.009 1.00 88.50 107 PRO A N 1
ATOM 798 C CA . PRO A 1 107 ? -18.612 7.797 -0.305 1.00 88.50 107 PRO A CA 1
ATOM 799 C C . PRO A 1 107 ? -18.062 6.984 -1.479 1.00 88.50 107 PRO A C 1
ATOM 801 O O . PRO A 1 107 ? -17.346 7.528 -2.316 1.00 88.50 107 PRO A O 1
ATOM 804 N N . LEU A 1 108 ? -18.424 5.698 -1.578 1.00 92.06 108 LEU A N 1
ATOM 805 C CA . LEU A 1 108 ? -18.015 4.849 -2.698 1.00 92.06 108 LEU A CA 1
ATOM 806 C C . LEU A 1 108 ? -18.535 5.400 -4.028 1.00 92.06 108 LEU A C 1
ATOM 808 O O . LEU A 1 108 ? -17.756 5.613 -4.954 1.00 92.06 108 LEU A O 1
ATOM 812 N N . ARG A 1 109 ? -19.836 5.691 -4.114 1.00 92.75 109 ARG A N 1
ATOM 813 C CA . ARG A 1 109 ? -20.471 6.202 -5.334 1.00 92.75 109 ARG A CA 1
ATOM 814 C C . ARG A 1 109 ? -19.874 7.538 -5.776 1.00 92.75 109 ARG A C 1
ATOM 816 O O . ARG A 1 109 ? -19.669 7.752 -6.970 1.00 92.75 109 ARG A O 1
ATOM 823 N N . GLU A 1 110 ? -19.576 8.422 -4.827 1.00 91.31 110 GLU A N 1
ATOM 824 C CA . GLU A 1 110 ? -18.889 9.686 -5.101 1.00 91.31 110 GLU A CA 1
ATOM 825 C C . GLU A 1 110 ? -17.457 9.457 -5.606 1.00 91.31 110 GLU A C 1
ATOM 827 O O . GLU A 1 110 ? -17.070 10.019 -6.632 1.00 91.31 110 GLU A O 1
ATOM 832 N N . GLY A 1 111 ? -16.702 8.564 -4.959 1.00 90.12 111 GLY A N 1
ATOM 833 C CA . GLY A 1 111 ? -15.362 8.173 -5.397 1.00 90.12 111 GLY A CA 1
ATOM 834 C C . GLY A 1 111 ? -15.338 7.602 -6.812 1.00 90.12 111 GLY A C 1
ATOM 835 O O . GLY A 1 111 ? -14.521 8.025 -7.629 1.00 90.12 111 GLY A O 1
ATOM 836 N N . VAL A 1 112 ? -16.277 6.709 -7.137 1.00 92.19 112 VAL A N 1
ATOM 837 C CA . VAL A 1 112 ? -16.439 6.128 -8.480 1.00 92.19 112 VAL A CA 1
ATOM 838 C C . VAL A 1 112 ? -16.769 7.202 -9.512 1.00 92.19 112 VAL A C 1
ATOM 840 O O . VAL A 1 112 ? -16.196 7.207 -10.600 1.00 92.19 112 VAL A O 1
ATOM 843 N N . HIS A 1 113 ? -17.659 8.141 -9.187 1.00 92.44 113 HIS A N 1
ATOM 844 C CA . HIS A 1 113 ? -17.984 9.250 -10.083 1.00 92.44 113 HIS A CA 1
ATOM 845 C C . HIS A 1 113 ? -16.756 10.134 -10.365 1.00 92.44 113 HIS A C 1
ATOM 847 O O . HIS A 1 113 ? -16.471 10.452 -11.520 1.00 92.44 113 HIS A O 1
ATOM 853 N N . ILE A 1 114 ? -15.979 10.480 -9.334 1.00 90.00 114 ILE A N 1
ATOM 854 C CA . ILE A 1 114 ? -14.730 11.239 -9.491 1.00 90.00 114 ILE A CA 1
ATOM 855 C C . ILE A 1 114 ? -13.719 10.451 -10.332 1.00 90.00 114 ILE A C 1
ATOM 857 O O . ILE A 1 114 ? -13.089 11.022 -11.225 1.00 90.00 114 ILE A O 1
ATOM 861 N N . LEU A 1 115 ? -13.570 9.150 -10.075 1.00 89.31 115 LEU A N 1
ATOM 862 C CA . LEU A 1 115 ? -12.643 8.283 -10.799 1.00 89.31 115 LEU A CA 1
ATOM 863 C C . LEU A 1 115 ? -12.997 8.211 -12.292 1.00 89.31 115 LEU A C 1
ATOM 865 O O . LEU A 1 115 ? -12.117 8.383 -13.138 1.00 89.31 115 LEU A O 1
ATOM 869 N N . LYS A 1 116 ? -14.286 8.053 -12.620 1.00 88.69 116 LYS A N 1
ATOM 870 C CA . LYS A 1 116 ? -14.793 8.068 -14.002 1.00 88.69 116 LYS A CA 1
ATOM 871 C C . LYS A 1 116 ? -14.505 9.395 -14.697 1.00 88.69 116 LYS A C 1
ATOM 873 O O . LYS A 1 116 ? -13.928 9.392 -15.782 1.00 88.69 116 LYS A O 1
ATOM 878 N N . ASN A 1 117 ? -14.780 10.518 -14.037 1.00 88.62 117 ASN A N 1
ATOM 879 C CA . ASN A 1 117 ? -14.487 11.842 -14.592 1.00 88.62 117 ASN A CA 1
ATOM 880 C C . ASN A 1 117 ? -12.985 12.040 -14.859 1.00 88.62 117 ASN A C 1
ATOM 882 O O . ASN A 1 117 ? -12.605 12.578 -15.899 1.00 88.62 117 ASN A O 1
ATOM 886 N N . ARG A 1 118 ? -12.109 11.572 -13.957 1.00 86.56 118 ARG A N 1
ATOM 887 C CA . ARG A 1 118 ? -10.650 11.611 -14.168 1.00 86.56 118 ARG A CA 1
ATOM 888 C C . ARG A 1 118 ? -10.221 10.753 -15.359 1.00 86.56 118 ARG A C 1
ATOM 890 O O . ARG A 1 118 ? -9.368 11.183 -16.131 1.00 86.56 118 ARG A O 1
ATOM 897 N N . ARG A 1 119 ? -10.821 9.572 -15.535 1.00 84.25 119 ARG A N 1
ATOM 898 C CA . ARG A 1 119 ? -10.570 8.687 -16.685 1.00 84.25 119 ARG A CA 1
ATOM 899 C C . ARG A 1 119 ? -10.990 9.334 -17.999 1.00 84.25 119 ARG A C 1
ATOM 901 O O . ARG A 1 119 ? -10.231 9.301 -18.964 1.00 84.25 119 ARG A O 1
ATOM 908 N N . GLU A 1 120 ? -12.156 9.967 -18.035 1.00 85.06 120 GLU A N 1
ATOM 909 C CA . GLU A 1 120 ? -12.625 10.689 -19.219 1.00 85.06 120 GLU A CA 1
ATOM 910 C C . GLU A 1 120 ? -11.674 11.831 -19.590 1.00 85.06 120 GLU A C 1
ATOM 912 O O . GLU A 1 120 ? -11.248 11.921 -20.744 1.00 85.06 120 GLU A O 1
ATOM 917 N N . GLN A 1 121 ? -11.255 12.636 -18.609 1.00 82.69 121 GLN A N 1
ATOM 918 C CA . GLN A 1 121 ? -10.281 13.715 -18.806 1.00 82.69 121 GLN A CA 1
ATOM 919 C C . GLN A 1 121 ? -8.923 13.196 -19.295 1.00 82.69 121 GLN A C 1
ATOM 921 O O . GLN A 1 121 ? -8.359 13.755 -20.236 1.00 82.69 121 GLN A O 1
ATOM 926 N N . ALA A 1 122 ? -8.422 12.107 -18.706 1.00 79.50 122 ALA A N 1
ATOM 927 C CA . ALA A 1 122 ? -7.181 11.465 -19.131 1.00 79.50 122 ALA A CA 1
ATOM 928 C C . ALA A 1 122 ? -7.272 10.971 -20.584 1.00 79.50 122 ALA A C 1
ATOM 930 O O . ALA A 1 122 ? -6.402 11.280 -21.394 1.00 79.50 122 ALA A O 1
ATOM 931 N N . SER A 1 123 ? -8.365 10.295 -20.949 1.00 76.38 123 SER A N 1
ATOM 932 C CA . SER A 1 123 ? -8.574 9.800 -22.316 1.00 76.38 123 SER A CA 1
ATOM 933 C C . SER A 1 123 ? -8.708 10.930 -23.347 1.00 76.38 123 SER A C 1
ATOM 935 O O . SER A 1 123 ? -8.233 10.813 -24.477 1.00 76.38 123 SER A O 1
ATOM 937 N N . ALA A 1 124 ? -9.330 12.051 -22.969 1.00 78.12 124 ALA A N 1
ATOM 938 C CA . ALA A 1 124 ? -9.429 13.229 -23.823 1.00 78.12 124 ALA A CA 1
ATOM 939 C C . ALA A 1 124 ? -8.052 13.879 -24.042 1.00 78.12 124 ALA A C 1
ATOM 941 O O . ALA A 1 124 ? -7.747 14.300 -25.159 1.00 78.12 124 ALA A O 1
ATOM 942 N N . ALA A 1 125 ? -7.211 13.910 -23.004 1.00 71.81 125 ALA A N 1
ATOM 943 C CA . ALA A 1 125 ? -5.837 14.397 -23.084 1.00 71.81 125 ALA A CA 1
ATOM 944 C C . ALA A 1 125 ? -4.924 13.471 -23.910 1.00 71.81 125 ALA A C 1
ATOM 946 O O . ALA A 1 125 ? -4.089 13.949 -24.669 1.00 71.81 125 ALA A O 1
ATOM 947 N N . GLU A 1 126 ? -5.095 12.151 -23.834 1.00 67.06 126 GLU A N 1
ATOM 948 C CA . GLU A 1 126 ? -4.352 11.210 -24.686 1.00 67.06 126 GLU A CA 1
ATOM 949 C C . GLU A 1 126 ? -4.698 11.363 -26.166 1.00 67.06 126 GLU A C 1
ATOM 951 O O . GLU A 1 126 ? -3.813 11.345 -27.017 1.00 67.06 126 GLU A O 1
ATOM 956 N N . ARG A 1 127 ? -5.981 11.551 -26.497 1.00 63.69 127 ARG A N 1
ATOM 957 C CA . ARG A 1 127 ? -6.398 11.756 -27.894 1.00 63.69 127 ARG A CA 1
ATOM 958 C C . ARG A 1 127 ? -5.828 13.041 -28.491 1.00 63.69 127 ARG A C 1
ATOM 960 O O . ARG A 1 127 ? -5.620 13.090 -29.701 1.00 63.69 127 ARG A O 1
ATOM 967 N N . SER A 1 128 ? -5.588 14.069 -27.675 1.00 63.84 128 SER A N 1
ATOM 968 C CA . SER A 1 128 ? -4.946 15.308 -28.130 1.00 63.84 128 SER A CA 1
ATOM 969 C C . SER A 1 128 ? -3.418 15.190 -28.208 1.00 63.84 128 SER A C 1
ATOM 971 O O . SER A 1 128 ? -2.794 15.882 -29.011 1.00 63.84 128 SER A O 1
ATOM 973 N N . LEU A 1 129 ? -2.820 14.275 -27.442 1.00 62.09 129 LEU A N 1
ATOM 974 C CA . LEU A 1 129 ? -1.394 13.953 -27.438 1.00 62.09 129 LEU A CA 1
ATOM 975 C C . LEU A 1 129 ? -1.147 12.649 -28.213 1.00 62.09 129 LEU A C 1
ATOM 977 O O . LEU A 1 129 ? -0.895 11.603 -27.616 1.00 62.09 129 LEU A O 1
ATOM 981 N N . MET A 1 130 ? -1.213 12.707 -29.551 1.00 53.44 130 MET A N 1
ATOM 982 C CA . MET A 1 130 ? -0.902 11.577 -30.444 1.00 53.44 130 MET A CA 1
ATOM 983 C C . MET A 1 130 ? 0.503 11.000 -30.157 1.00 53.44 130 MET A C 1
ATOM 985 O O . MET A 1 130 ? 1.487 11.438 -30.746 1.00 53.44 130 MET A O 1
ATOM 989 N N . GLY A 1 131 ? 0.601 10.016 -29.257 1.00 51.91 131 GLY A N 1
ATOM 990 C CA . GLY A 1 131 ? 1.832 9.267 -28.976 1.00 51.91 131 GLY A CA 1
ATOM 991 C C . GLY A 1 131 ? 2.264 9.149 -27.509 1.00 51.91 131 GLY A C 1
ATOM 992 O O . GLY A 1 131 ? 3.307 8.546 -27.261 1.00 51.91 131 GLY A O 1
ATOM 993 N N . SER A 1 132 ? 1.518 9.682 -26.535 1.00 46.91 132 SER A N 1
ATOM 994 C CA . SER A 1 132 ? 1.906 9.561 -25.119 1.00 46.91 132 SER A CA 1
ATOM 995 C C . SER A 1 132 ? 1.508 8.215 -24.492 1.00 46.91 132 SER A C 1
ATOM 997 O O . SER A 1 132 ? 0.462 7.662 -24.833 1.00 46.91 132 SER A O 1
ATOM 999 N N . PRO A 1 133 ? 2.335 7.668 -23.577 1.00 51.69 133 PRO A N 1
ATOM 1000 C CA . PRO A 1 133 ? 2.057 6.407 -22.897 1.00 51.69 133 PRO A CA 1
ATOM 1001 C C . PRO A 1 133 ? 0.801 6.514 -22.027 1.00 51.69 133 PRO A C 1
ATOM 1003 O O . PRO A 1 133 ? 0.548 7.568 -21.445 1.00 51.69 133 PRO A O 1
ATOM 1006 N N . ALA A 1 134 ? 0.070 5.399 -21.931 1.00 57.50 134 ALA A N 1
ATOM 1007 C CA . ALA A 1 134 ? -1.186 5.268 -21.198 1.00 57.50 134 ALA A CA 1
ATOM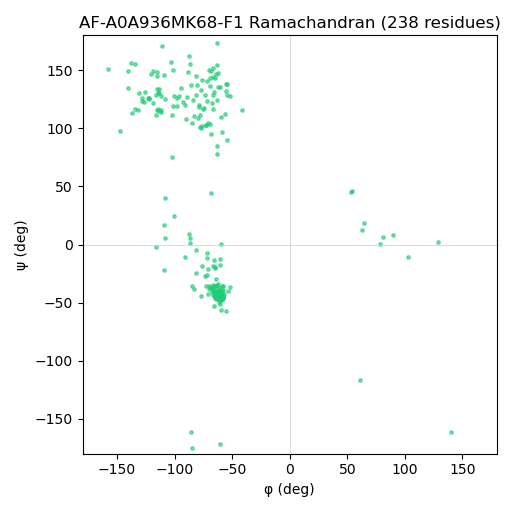 1008 C C . ALA A 1 134 ? -1.157 5.999 -19.840 1.00 57.50 134 ALA A C 1
ATOM 1010 O O . ALA A 1 134 ? -0.376 5.655 -18.947 1.00 57.50 134 ALA A O 1
ATOM 1011 N N . VAL A 1 135 ? -2.004 7.013 -19.690 1.00 60.25 135 VAL A N 1
ATOM 1012 C CA . VAL A 1 135 ? -2.212 7.790 -18.476 1.00 60.25 135 VAL A CA 1
ATOM 1013 C C . VAL A 1 135 ? -2.938 6.898 -17.479 1.00 60.25 135 VAL A C 1
ATOM 1015 O O . VAL A 1 135 ? -4.138 6.647 -17.574 1.00 60.25 135 VAL A O 1
ATOM 1018 N N . VAL A 1 136 ? -2.191 6.409 -16.492 1.00 64.81 136 VAL A N 1
ATOM 1019 C CA . VAL A 1 136 ? -2.758 5.661 -15.371 1.00 64.81 136 VAL A CA 1
ATOM 1020 C C . VAL A 1 136 ? -3.452 6.646 -14.436 1.00 64.81 136 VAL A C 1
ATOM 1022 O O . VAL A 1 136 ? -2.814 7.525 -13.854 1.00 64.81 136 VAL A O 1
ATOM 1025 N N . VAL A 1 137 ? -4.766 6.500 -14.282 1.00 69.00 137 VAL A N 1
ATOM 1026 C CA . VAL A 1 137 ? -5.543 7.305 -13.338 1.00 69.00 137 VAL A CA 1
ATOM 1027 C C . VAL A 1 137 ? -5.280 6.790 -11.925 1.00 69.00 137 VAL A C 1
ATOM 1029 O O . VAL A 1 137 ? -5.597 5.647 -11.603 1.00 69.00 137 VAL A O 1
ATOM 1032 N N . ALA A 1 138 ? -4.690 7.638 -11.081 1.00 73.56 138 ALA A N 1
ATOM 1033 C CA . ALA A 1 138 ? -4.550 7.353 -9.657 1.00 73.56 138 ALA A CA 1
ATOM 1034 C C . ALA A 1 138 ? -5.934 7.281 -8.988 1.00 73.56 138 ALA A C 1
ATOM 1036 O O . ALA A 1 138 ? -6.836 8.050 -9.346 1.00 73.56 138 ALA A O 1
ATOM 1037 N N . GLY A 1 139 ? -6.088 6.375 -8.019 1.00 83.62 139 GLY A N 1
ATOM 1038 C CA . GLY A 1 139 ? -7.352 6.159 -7.329 1.00 83.62 139 GLY A CA 1
ATOM 1039 C C . GLY A 1 139 ? -7.839 7.379 -6.546 1.00 83.62 139 GLY A C 1
ATOM 1040 O O . GLY A 1 139 ? -7.192 8.431 -6.456 1.00 83.62 139 GLY A O 1
ATOM 1041 N N . VAL A 1 140 ? -9.050 7.259 -6.014 1.00 87.81 140 VAL A N 1
ATOM 1042 C CA . VAL A 1 140 ? -9.734 8.323 -5.277 1.00 87.81 140 VAL A CA 1
ATOM 1043 C C . VAL A 1 140 ? -9.894 7.896 -3.829 1.00 87.81 140 VAL A C 1
ATOM 1045 O O . VAL A 1 140 ? -10.591 6.929 -3.532 1.00 87.81 140 VAL A O 1
ATOM 1048 N N . THR A 1 141 ? -9.265 8.628 -2.913 1.00 89.12 141 THR A N 1
ATOM 1049 C CA . THR A 1 141 ? -9.484 8.440 -1.478 1.00 89.12 141 THR A CA 1
ATOM 1050 C C . THR A 1 141 ? -10.905 8.856 -1.111 1.00 89.12 141 THR A C 1
ATOM 1052 O O . THR A 1 141 ? -11.283 10.003 -1.338 1.00 89.12 141 THR A O 1
ATOM 1055 N N . ILE A 1 142 ? -11.674 7.933 -0.533 1.00 87.44 142 ILE A N 1
ATOM 1056 C CA . ILE A 1 142 ? -13.069 8.159 -0.117 1.00 87.44 142 ILE A CA 1
ATOM 1057 C C . ILE A 1 142 ? -13.243 8.203 1.400 1.00 87.44 142 ILE A C 1
ATOM 1059 O O . ILE A 1 142 ? -14.212 8.773 1.892 1.00 87.44 142 ILE A O 1
ATOM 1063 N N . VAL A 1 143 ? -12.313 7.612 2.154 1.00 83.69 143 VAL A N 1
ATOM 1064 C CA . VAL A 1 143 ? -12.338 7.611 3.620 1.00 83.69 143 VAL A CA 1
ATOM 1065 C C . VAL A 1 143 ? -10.923 7.802 4.139 1.00 83.69 143 VAL A C 1
ATOM 1067 O O . VAL A 1 143 ? -9.998 7.135 3.679 1.00 83.69 143 VAL A O 1
ATOM 1070 N N . VAL A 1 144 ? -10.782 8.686 5.124 1.00 85.44 144 VAL A N 1
ATOM 1071 C CA . VAL A 1 144 ? -9.601 8.803 5.981 1.00 85.44 144 VAL A CA 1
ATOM 1072 C C . VAL A 1 144 ? -10.111 8.864 7.411 1.00 85.44 144 VAL A C 1
ATOM 1074 O O . VAL A 1 144 ? -10.812 9.810 7.767 1.00 85.44 144 VAL A O 1
ATOM 1077 N N . SER A 1 145 ? -9.781 7.861 8.214 1.00 90.12 145 SER A N 1
ATOM 1078 C CA . SER A 1 145 ? -10.222 7.755 9.601 1.00 90.12 145 SER A CA 1
ATOM 1079 C C . SER A 1 145 ? -9.061 7.380 10.509 1.00 90.12 145 SER A C 1
ATOM 1081 O O . SER A 1 145 ? -8.070 6.806 10.065 1.00 90.12 145 SER A O 1
ATOM 1083 N N . GLU A 1 146 ? -9.176 7.726 11.783 1.00 91.88 146 GLU A N 1
ATOM 1084 C CA . GLU A 1 146 ? -8.176 7.430 12.804 1.00 91.88 146 GLU A CA 1
ATOM 1085 C C . GLU A 1 146 ? -8.862 6.713 13.962 1.00 91.88 146 GLU A C 1
ATOM 1087 O O . GLU A 1 146 ? -9.808 7.232 14.562 1.00 91.88 146 GLU A O 1
ATOM 1092 N N . LEU A 1 147 ? -8.370 5.515 14.265 1.00 93.19 147 LEU A N 1
ATOM 1093 C CA . LEU A 1 147 ? -8.834 4.685 15.363 1.00 93.19 147 LEU A CA 1
ATOM 1094 C C . LEU A 1 147 ? -7.711 4.532 16.383 1.00 93.19 147 LEU A C 1
ATOM 1096 O O . LEU A 1 147 ? -6.677 3.932 16.096 1.00 93.19 147 LEU A O 1
ATOM 1100 N N . MET A 1 148 ? -7.936 5.046 17.585 1.00 94.62 148 MET A N 1
ATOM 1101 C CA . MET A 1 148 ? -7.041 4.875 18.717 1.00 94.62 148 MET A CA 1
ATOM 1102 C C . MET A 1 148 ? -7.572 3.776 19.642 1.00 94.62 148 MET A C 1
ATOM 1104 O O . MET A 1 148 ? -8.727 3.814 20.063 1.00 94.62 148 MET A O 1
ATOM 1108 N N . LEU A 1 149 ? -6.727 2.800 19.963 1.00 95.75 149 LEU A N 1
ATOM 1109 C CA . LEU A 1 149 ? -7.020 1.689 20.866 1.00 95.75 149 LEU A CA 1
ATOM 1110 C C . LEU A 1 149 ? -6.048 1.742 22.049 1.00 95.75 149 LEU A C 1
ATOM 1112 O O . LEU A 1 149 ? -4.834 1.694 21.865 1.00 95.75 149 LEU A O 1
ATOM 1116 N N . GLU A 1 150 ? -6.573 1.845 23.266 1.00 95.38 150 GLU A N 1
ATOM 1117 C CA . GLU A 1 150 ? -5.793 1.920 24.507 1.00 95.38 150 GLU A CA 1
ATOM 1118 C C . GLU A 1 150 ? -6.021 0.664 25.351 1.00 95.38 150 GLU A C 1
ATOM 1120 O O . GLU A 1 150 ? -7.165 0.290 25.604 1.00 95.38 150 GLU A O 1
ATOM 1125 N N . ALA A 1 151 ? -4.950 0.023 25.820 1.00 94.12 151 ALA A N 1
ATOM 1126 C CA . ALA A 1 151 ? -5.038 -1.153 26.682 1.00 94.12 151 ALA A CA 1
ATOM 1127 C C . ALA A 1 151 ? -3.869 -1.192 27.676 1.00 94.12 151 ALA A C 1
ATOM 1129 O O . ALA A 1 151 ? -2.768 -1.633 27.353 1.00 94.12 151 ALA A O 1
ATOM 1130 N N . GLY A 1 152 ? -4.086 -0.726 28.908 1.00 92.56 152 GLY A N 1
ATOM 1131 C CA . GLY A 1 152 ? -3.031 -0.665 29.926 1.00 92.56 152 GLY A CA 1
ATOM 1132 C C . GLY A 1 152 ? -1.868 0.244 29.505 1.00 92.56 152 GLY A C 1
ATOM 1133 O O . GLY A 1 152 ? -2.056 1.443 29.342 1.00 92.56 152 GLY A O 1
ATOM 1134 N N . ALA A 1 153 ? -0.671 -0.328 29.340 1.00 93.12 153 ALA A N 1
ATOM 1135 C CA . ALA A 1 153 ? 0.541 0.390 28.921 1.00 93.12 153 ALA A CA 1
ATOM 1136 C C . ALA A 1 153 ? 0.717 0.483 27.389 1.00 93.12 153 ALA A C 1
ATOM 1138 O O . ALA A 1 153 ? 1.785 0.866 26.917 1.00 93.12 153 ALA A O 1
ATOM 1139 N N . TYR A 1 154 ? -0.301 0.097 26.619 1.00 96.19 154 TYR A N 1
ATOM 1140 C CA . TYR A 1 154 ? -0.256 0.047 25.162 1.00 96.19 154 TYR A CA 1
ATOM 1141 C C . TYR A 1 154 ? -1.232 1.056 24.558 1.00 96.19 154 TYR A C 1
ATOM 1143 O O . TYR A 1 154 ? -2.402 1.115 24.950 1.00 96.19 154 TYR A O 1
ATOM 1151 N N . THR A 1 155 ? -0.764 1.810 23.568 1.00 96.19 155 THR A N 1
ATOM 1152 C CA . THR A 1 155 ? -1.584 2.704 22.749 1.00 96.19 155 THR A CA 1
ATOM 1153 C C . THR A 1 155 ? -1.314 2.408 21.283 1.00 96.19 155 THR A 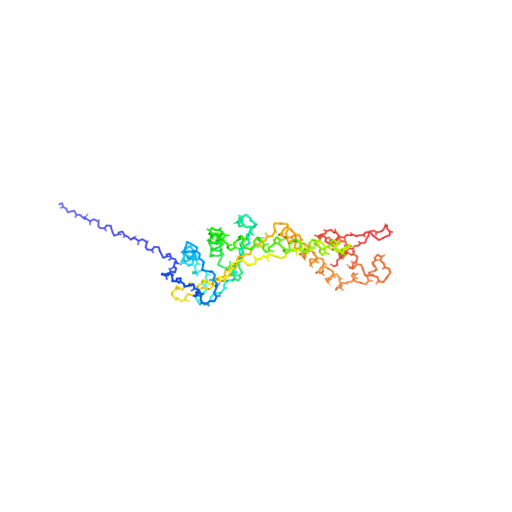C 1
ATOM 1155 O O . THR A 1 155 ? -0.177 2.501 20.829 1.00 96.19 155 THR A O 1
ATOM 1158 N N . PHE A 1 156 ? -2.361 2.081 20.537 1.00 95.44 156 PHE A N 1
ATOM 1159 C CA . PHE A 1 156 ? -2.288 1.802 19.108 1.00 95.44 156 PHE A CA 1
ATOM 1160 C C . PHE A 1 156 ? -3.091 2.850 18.347 1.00 95.44 156 PHE A C 1
ATOM 1162 O O . PHE A 1 156 ? -4.257 3.076 18.665 1.00 95.44 156 PHE A O 1
ATOM 1169 N N . LEU A 1 157 ? -2.492 3.471 17.336 1.00 95.69 157 LEU A N 1
ATOM 1170 C CA . LEU A 1 157 ? -3.163 4.381 16.417 1.00 95.69 157 LEU A CA 1
ATOM 1171 C C . LEU A 1 157 ? -3.194 3.760 15.021 1.00 95.69 157 LEU A C 1
ATOM 1173 O O . LEU A 1 157 ? -2.155 3.613 14.382 1.00 95.69 157 LEU A O 1
ATOM 1177 N N . PHE A 1 158 ? -4.389 3.450 14.531 1.00 94.25 158 PHE A N 1
ATOM 1178 C CA . PHE A 1 158 ? -4.622 2.980 13.171 1.00 94.25 158 PHE A CA 1
ATOM 1179 C C . PHE A 1 158 ? -5.164 4.125 12.318 1.00 94.25 158 PHE A C 1
ATOM 1181 O O . PHE A 1 158 ? -6.297 4.567 12.513 1.00 94.25 158 PHE A O 1
ATOM 1188 N N . ALA A 1 159 ? -4.370 4.594 11.358 1.00 93.81 159 ALA A N 1
ATOM 1189 C CA . ALA A 1 159 ? -4.829 5.526 10.335 1.00 93.81 159 ALA A CA 1
ATOM 1190 C C . ALA A 1 159 ? -5.347 4.722 9.137 1.00 93.81 159 ALA A C 1
ATOM 1192 O O . ALA A 1 159 ? -4.571 4.104 8.415 1.00 93.81 159 ALA A O 1
ATOM 1193 N N . VAL A 1 160 ? -6.662 4.694 8.932 1.00 94.06 160 VAL A N 1
ATOM 1194 C CA . VAL A 1 160 ? -7.314 3.893 7.890 1.00 94.06 160 VAL A CA 1
ATOM 1195 C C . VAL A 1 160 ? -7.677 4.779 6.708 1.00 94.06 160 VAL A C 1
ATOM 1197 O O . VAL A 1 160 ? -8.487 5.698 6.826 1.00 94.06 160 VAL A O 1
ATOM 1200 N N . THR A 1 161 ? -7.108 4.465 5.549 1.00 93.44 161 THR A N 1
ATOM 1201 C CA . THR A 1 161 ? -7.410 5.109 4.270 1.00 93.44 161 THR A CA 1
ATOM 1202 C C . THR A 1 161 ? -8.112 4.121 3.348 1.00 93.44 161 THR A C 1
ATOM 1204 O O . THR A 1 161 ? -7.592 3.034 3.106 1.00 93.44 161 THR A O 1
ATOM 1207 N N . VAL A 1 162 ? -9.265 4.498 2.795 1.00 93.00 162 VAL A N 1
ATOM 1208 C CA . VAL A 1 162 ? -9.956 3.718 1.757 1.00 93.00 162 VAL A CA 1
ATOM 1209 C C . VAL A 1 162 ? -9.838 4.450 0.427 1.00 93.00 162 VAL A C 1
ATOM 1211 O O . VAL A 1 162 ? -10.209 5.622 0.328 1.00 93.00 162 VAL A O 1
ATOM 1214 N N . GLU A 1 163 ? -9.326 3.766 -0.591 1.00 92.81 163 GLU A N 1
ATOM 1215 C CA . GLU A 1 163 ? -9.132 4.306 -1.937 1.00 92.81 163 GLU A CA 1
ATOM 1216 C C . GLU A 1 163 ? -9.881 3.460 -2.964 1.00 92.81 163 GLU A C 1
ATOM 1218 O O . GLU A 1 163 ? -9.678 2.249 -3.041 1.00 92.81 163 GLU A O 1
ATOM 1223 N N . VAL A 1 164 ? -10.720 4.115 -3.766 1.00 91.88 164 VAL A N 1
ATOM 1224 C CA . VAL A 1 164 ? -11.348 3.513 -4.943 1.00 91.88 164 VAL A CA 1
ATOM 1225 C C . VAL A 1 164 ? -10.329 3.510 -6.070 1.00 91.88 164 VAL A C 1
ATOM 1227 O O . VAL A 1 164 ? -9.866 4.573 -6.493 1.00 91.88 164 VAL A O 1
ATOM 1230 N N . VAL A 1 165 ? -9.974 2.328 -6.555 1.00 89.31 165 VAL A N 1
ATOM 1231 C CA . VAL A 1 165 ? -8.997 2.141 -7.625 1.00 89.31 165 VAL A CA 1
ATOM 1232 C C . VAL A 1 165 ? -9.649 1.538 -8.857 1.00 89.31 165 VAL A C 1
ATOM 1234 O O . VAL A 1 165 ? -10.576 0.737 -8.783 1.00 89.31 165 VAL A O 1
ATOM 1237 N N . ASP A 1 166 ? -9.122 1.912 -10.015 1.00 81.38 166 ASP A N 1
ATOM 1238 C CA . ASP A 1 166 ? -9.433 1.233 -11.264 1.00 81.38 166 ASP A CA 1
ATOM 1239 C C . ASP A 1 166 ? -8.708 -0.122 -11.286 1.00 81.38 166 ASP A C 1
ATOM 1241 O O . ASP A 1 166 ? -7.488 -0.166 -11.085 1.00 81.38 166 ASP A O 1
ATOM 1245 N N . ARG A 1 167 ? -9.423 -1.223 -11.562 1.00 70.69 167 ARG A N 1
ATOM 1246 C CA . ARG A 1 167 ? -8.806 -2.554 -11.729 1.00 70.69 167 ARG A CA 1
ATOM 1247 C C . ARG A 1 167 ? -7.689 -2.517 -12.780 1.00 70.69 167 ARG A C 1
ATOM 1249 O O . ARG A 1 167 ? -6.611 -3.056 -12.544 1.00 70.69 167 ARG A O 1
ATOM 1256 N N . ALA A 1 168 ? -7.879 -1.782 -13.878 1.00 67.94 168 ALA A N 1
ATOM 1257 C CA . ALA A 1 168 ? -6.847 -1.618 -14.902 1.00 67.94 168 ALA A CA 1
ATOM 1258 C C . ALA A 1 168 ? -5.626 -0.832 -14.388 1.00 67.94 168 ALA A C 1
ATOM 1260 O O . ALA A 1 168 ? -4.487 -1.135 -14.753 1.00 67.94 168 ALA A O 1
ATOM 1261 N N . ALA A 1 169 ? -5.833 0.152 -13.505 1.00 68.75 169 ALA A N 1
ATOM 1262 C CA . ALA A 1 169 ? -4.736 0.875 -12.867 1.00 68.75 169 ALA A CA 1
ATOM 1263 C C . ALA A 1 169 ? -3.987 -0.003 -11.857 1.00 68.75 169 ALA A C 1
ATOM 1265 O O . ALA A 1 169 ? -2.766 0.102 -11.770 1.00 68.75 169 ALA A O 1
ATOM 1266 N N . LYS A 1 170 ? -4.676 -0.891 -11.127 1.00 69.31 170 LYS A N 1
ATOM 1267 C CA . LYS A 1 170 ? -4.041 -1.863 -10.222 1.00 69.31 170 LYS A CA 1
ATOM 1268 C C . LYS A 1 170 ? -3.112 -2.800 -10.992 1.00 69.31 170 LYS A C 1
ATOM 1270 O O . LYS A 1 170 ? -1.940 -2.902 -10.628 1.00 69.31 170 LYS A O 1
ATOM 1275 N N . ASP A 1 171 ? -3.585 -3.388 -12.088 1.00 71.00 171 ASP A N 1
ATOM 1276 C CA . ASP A 1 171 ? -2.774 -4.267 -12.940 1.00 71.00 171 ASP A CA 1
ATOM 1277 C C . ASP A 1 171 ? -1.576 -3.523 -13.543 1.00 71.00 171 ASP A C 1
ATOM 1279 O O . ASP A 1 171 ? -0.447 -4.024 -13.537 1.00 71.00 171 ASP A O 1
ATOM 1283 N N . ALA A 1 172 ? -1.786 -2.285 -14.002 1.00 69.38 172 ALA A N 1
ATOM 1284 C CA . ALA A 1 172 ? -0.710 -1.433 -14.498 1.00 69.38 172 ALA A CA 1
ATOM 1285 C C . ALA A 1 172 ? 0.316 -1.107 -13.400 1.00 69.38 172 ALA A C 1
ATOM 1287 O O . ALA A 1 172 ? 1.523 -1.182 -13.632 1.00 69.38 172 ALA A O 1
ATOM 1288 N N . MET A 1 173 ? -0.137 -0.789 -12.186 1.00 69.31 173 MET A N 1
ATOM 1289 C CA . MET A 1 173 ? 0.730 -0.505 -11.042 1.00 69.31 173 MET A CA 1
ATOM 1290 C C . MET A 1 173 ? 1.494 -1.744 -10.580 1.00 69.31 173 MET A C 1
ATOM 1292 O O . MET A 1 173 ? 2.669 -1.637 -10.226 1.00 69.31 173 MET A O 1
ATOM 1296 N N . GLU A 1 174 ? 0.881 -2.925 -10.613 1.00 77.69 174 GLU A N 1
ATOM 1297 C CA . GLU A 1 174 ? 1.572 -4.176 -10.323 1.00 77.69 174 GLU A CA 1
ATOM 1298 C C . GLU A 1 174 ? 2.614 -4.492 -11.401 1.00 77.69 174 GLU A C 1
ATOM 1300 O O . GLU A 1 174 ? 3.759 -4.816 -11.075 1.00 77.69 174 GLU A O 1
ATOM 1305 N N . ALA A 1 175 ? 2.275 -4.309 -12.678 1.00 75.75 175 ALA A N 1
ATOM 1306 C CA . ALA A 1 175 ? 3.221 -4.442 -13.779 1.00 75.75 175 ALA A CA 1
ATOM 1307 C C . ALA A 1 175 ? 4.399 -3.463 -13.635 1.00 75.75 175 ALA A C 1
ATOM 1309 O O . ALA A 1 175 ? 5.553 -3.861 -13.808 1.00 75.75 175 ALA A O 1
ATOM 1310 N N . LEU A 1 176 ? 4.138 -2.212 -13.241 1.00 76.25 176 LEU A N 1
ATOM 1311 C CA . LEU A 1 176 ? 5.167 -1.210 -12.954 1.00 76.25 176 LEU A CA 1
ATOM 1312 C C . LEU A 1 176 ? 6.023 -1.582 -11.738 1.00 76.25 176 LEU A C 1
ATOM 1314 O O . LEU A 1 176 ? 7.237 -1.399 -11.776 1.00 76.25 176 LEU A O 1
ATOM 1318 N N . ARG A 1 177 ? 5.433 -2.122 -10.666 1.00 80.44 177 ARG A N 1
ATOM 1319 C CA . ARG A 1 177 ? 6.180 -2.604 -9.491 1.00 80.44 177 ARG A CA 1
ATOM 1320 C C . ARG A 1 177 ? 7.085 -3.776 -9.850 1.00 80.44 177 ARG A C 1
ATOM 1322 O O . ARG A 1 177 ? 8.266 -3.747 -9.511 1.00 80.44 177 ARG A O 1
ATOM 1329 N N . ARG A 1 178 ? 6.558 -4.769 -10.576 1.00 83.50 178 ARG A N 1
ATOM 1330 C CA . ARG A 1 178 ? 7.340 -5.901 -11.095 1.00 83.50 178 ARG A CA 1
ATOM 1331 C C . ARG A 1 178 ? 8.478 -5.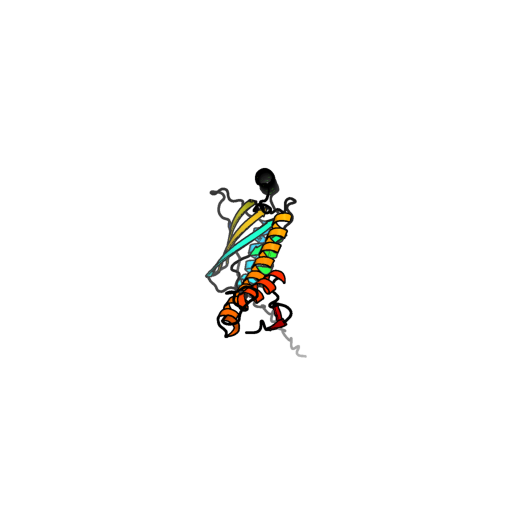397 -11.978 1.00 83.50 178 ARG A C 1
ATOM 1333 O O . ARG A 1 178 ? 9.605 -5.834 -11.790 1.00 83.50 178 ARG A O 1
ATOM 1340 N N . ARG A 1 179 ? 8.193 -4.427 -12.857 1.00 84.69 179 ARG A N 1
ATOM 1341 C CA . ARG A 1 179 ? 9.183 -3.738 -13.691 1.00 84.69 179 ARG A CA 1
ATOM 1342 C C . ARG A 1 179 ? 10.305 -3.101 -12.885 1.00 84.69 179 ARG A C 1
ATOM 1344 O O . ARG A 1 179 ? 11.459 -3.462 -13.068 1.00 84.69 179 ARG A O 1
ATOM 1351 N N . ARG A 1 180 ? 9.963 -2.224 -11.945 1.00 86.88 180 ARG A N 1
ATOM 1352 C CA . ARG A 1 180 ? 10.947 -1.547 -11.091 1.00 86.88 180 ARG A CA 1
ATOM 1353 C C . ARG A 1 180 ? 11.802 -2.522 -10.290 1.00 86.88 180 ARG A C 1
ATOM 1355 O O . ARG A 1 180 ? 12.973 -2.241 -10.069 1.00 86.88 180 ARG A O 1
ATOM 1362 N N . LYS A 1 181 ? 11.222 -3.640 -9.835 1.00 90.19 181 LYS A N 1
ATOM 1363 C CA . LYS A 1 181 ? 11.955 -4.662 -9.083 1.00 90.19 181 LYS A CA 1
ATOM 1364 C C . LYS A 1 181 ? 13.103 -5.232 -9.916 1.00 90.19 181 LYS A C 1
ATOM 1366 O O . LYS A 1 181 ? 14.244 -5.149 -9.482 1.00 90.19 181 LYS A O 1
ATOM 1371 N N . TRP A 1 182 ? 12.814 -5.756 -11.106 1.00 91.38 182 TRP A N 1
ATOM 1372 C CA . TRP A 1 182 ? 13.866 -6.343 -11.933 1.00 91.38 182 TRP A CA 1
ATOM 1373 C C . TRP A 1 182 ? 14.776 -5.295 -12.584 1.00 91.38 182 TRP A C 1
ATOM 1375 O O . TRP A 1 182 ? 15.941 -5.584 -12.831 1.00 91.38 182 TRP A O 1
ATOM 1385 N N . GLU A 1 183 ? 14.295 -4.070 -12.839 1.00 91.75 183 GLU A N 1
ATOM 1386 C CA . GLU A 1 183 ? 15.163 -2.966 -13.282 1.00 91.75 183 GLU A CA 1
ATOM 1387 C C . GLU A 1 183 ? 16.223 -2.661 -12.222 1.00 91.75 183 GLU A C 1
ATOM 1389 O O . GLU A 1 183 ? 17.396 -2.545 -12.567 1.00 91.75 183 GLU A O 1
ATOM 1394 N N . ARG A 1 184 ? 15.827 -2.623 -10.941 1.00 92.75 184 ARG A N 1
ATOM 1395 C CA . ARG A 1 184 ? 16.752 -2.442 -9.818 1.00 92.75 184 ARG A CA 1
ATOM 1396 C C . ARG A 1 184 ? 17.755 -3.588 -9.714 1.00 92.75 184 ARG A C 1
ATOM 1398 O O . ARG A 1 184 ? 18.938 -3.317 -9.608 1.00 92.75 184 ARG A O 1
ATOM 1405 N N . GLU A 1 185 ? 17.304 -4.840 -9.805 1.00 93.75 185 GLU A N 1
ATOM 1406 C CA . GLU A 1 185 ? 18.206 -6.004 -9.804 1.00 93.75 185 GLU A CA 1
ATOM 1407 C C . GLU A 1 185 ? 19.245 -5.909 -10.938 1.00 93.75 185 GLU A C 1
ATOM 1409 O O . GLU A 1 185 ? 20.434 -6.138 -10.721 1.00 93.75 185 GLU A O 1
ATOM 1414 N N . CYS A 1 186 ? 18.829 -5.501 -12.144 1.00 96.31 186 CYS A N 1
ATOM 1415 C CA . CYS A 1 186 ? 19.762 -5.259 -13.244 1.00 96.31 186 CYS A CA 1
ATOM 1416 C C . CYS A 1 186 ? 20.726 -4.099 -12.958 1.00 96.31 186 CYS A C 1
ATOM 1418 O O . CYS A 1 186 ? 21.905 -4.211 -13.282 1.00 96.31 186 CYS A O 1
ATOM 1420 N N . ASP A 1 187 ? 20.251 -2.991 -12.385 1.00 96.25 187 ASP A N 1
ATOM 1421 C CA . ASP A 1 187 ? 21.094 -1.838 -12.047 1.00 96.25 187 ASP A CA 1
ATOM 1422 C C . ASP A 1 187 ? 22.116 -2.186 -10.944 1.00 96.25 187 ASP A C 1
ATOM 1424 O O . ASP A 1 187 ? 23.271 -1.757 -11.017 1.00 96.25 187 ASP A O 1
ATOM 1428 N N . ASP A 1 188 ? 21.740 -3.034 -9.981 1.00 96.25 188 ASP A N 1
ATOM 1429 C CA . ASP A 1 188 ? 22.639 -3.580 -8.959 1.00 96.25 188 ASP A CA 1
ATOM 1430 C C . ASP A 1 188 ? 23.736 -4.445 -9.606 1.00 96.25 188 ASP A C 1
ATOM 1432 O O . ASP A 1 188 ? 24.924 -4.277 -9.312 1.00 96.25 188 ASP A O 1
ATOM 1436 N N . HIS A 1 189 ? 23.370 -5.316 -10.556 1.00 97.12 189 HIS A N 1
ATOM 1437 C CA . HIS A 1 189 ? 24.340 -6.101 -11.322 1.00 97.12 189 HIS A CA 1
ATOM 1438 C C . HIS A 1 189 ? 25.270 -5.232 -12.179 1.00 97.12 189 HIS A C 1
ATOM 1440 O O . HIS A 1 189 ? 26.473 -5.484 -12.219 1.00 97.12 189 HIS A O 1
ATOM 1446 N N . VAL A 1 190 ? 24.749 -4.197 -12.848 1.00 96.88 190 VAL A N 1
ATOM 1447 C CA . VAL A 1 190 ? 25.578 -3.247 -13.610 1.00 96.88 190 VAL A CA 1
ATOM 1448 C C . VAL A 1 190 ? 26.563 -2.550 -12.680 1.00 96.88 190 VAL A C 1
ATOM 1450 O O . VAL A 1 190 ? 27.743 -2.472 -13.006 1.00 96.88 190 VAL A O 1
ATOM 1453 N N . THR A 1 191 ? 26.102 -2.086 -11.519 1.00 97.19 191 THR A N 1
ATOM 1454 C CA . THR A 1 191 ? 26.947 -1.412 -10.525 1.00 97.19 191 THR A CA 1
ATOM 1455 C C . THR A 1 191 ? 28.076 -2.325 -10.053 1.00 97.19 191 THR A C 1
ATOM 1457 O O . THR A 1 191 ? 29.235 -1.917 -10.044 1.00 97.19 191 THR A O 1
ATOM 1460 N N . ALA A 1 192 ? 27.763 -3.580 -9.727 1.00 96.50 192 ALA A N 1
ATOM 1461 C CA . ALA A 1 192 ? 28.763 -4.560 -9.318 1.00 96.50 192 ALA A CA 1
ATOM 1462 C C . ALA A 1 192 ? 29.728 -4.928 -10.462 1.00 96.50 192 ALA A C 1
ATOM 1464 O O . ALA A 1 192 ? 30.934 -5.020 -10.246 1.00 96.50 192 ALA A O 1
ATOM 1465 N N . CYS A 1 193 ? 29.227 -5.052 -11.692 1.00 97.31 193 CYS A N 1
ATOM 1466 C CA . CYS A 1 193 ? 30.044 -5.289 -12.880 1.00 97.31 193 CYS A CA 1
ATOM 1467 C C . CYS A 1 193 ? 31.016 -4.135 -13.152 1.00 97.31 193 CYS A C 1
ATOM 1469 O O . CYS A 1 193 ? 32.185 -4.371 -13.454 1.00 97.31 193 CYS A O 1
ATOM 1471 N N . LEU A 1 194 ? 30.559 -2.886 -13.016 1.00 96.69 194 LEU A N 1
ATOM 1472 C CA . LEU A 1 194 ? 31.391 -1.694 -13.202 1.00 96.69 194 LEU A CA 1
ATOM 1473 C C . LEU A 1 194 ? 32.515 -1.582 -12.160 1.00 96.69 194 LEU A C 1
ATOM 1475 O O . LEU A 1 194 ? 33.488 -0.878 -12.403 1.00 96.69 194 LEU A O 1
ATOM 1479 N N . ALA A 1 195 ? 32.399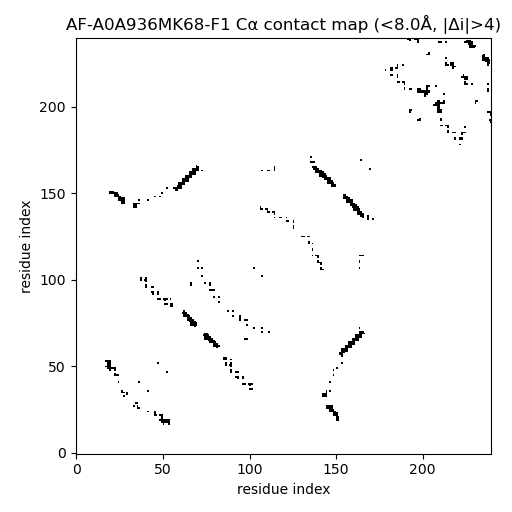 -2.279 -11.028 1.00 95.94 195 ALA A N 1
ATOM 1480 C CA . ALA A 1 195 ? 33.445 -2.380 -10.012 1.00 95.94 195 ALA A CA 1
ATOM 1481 C C . ALA A 1 195 ? 34.457 -3.518 -10.271 1.00 95.94 195 ALA A C 1
ATOM 1483 O O . ALA A 1 195 ? 35.358 -3.724 -9.459 1.00 95.94 195 ALA A O 1
ATOM 1484 N N . SER A 1 196 ? 34.311 -4.265 -11.369 1.00 95.88 196 SER A N 1
ATOM 1485 C CA . SER A 1 196 ? 35.171 -5.394 -11.746 1.00 95.88 196 SER A CA 1
ATOM 1486 C C . SER A 1 196 ? 36.025 -5.092 -12.982 1.00 95.88 196 SER A C 1
ATOM 1488 O O . SER A 1 196 ? 35.748 -4.152 -13.729 1.00 95.88 196 SER A O 1
ATOM 1490 N N . ASP A 1 197 ? 36.969 -5.984 -13.292 1.00 93.50 197 ASP A N 1
ATOM 1491 C CA . ASP A 1 197 ? 37.775 -5.948 -14.524 1.00 93.50 197 ASP A CA 1
ATOM 1492 C C . ASP A 1 197 ? 36.934 -6.062 -15.815 1.00 93.50 197 ASP A C 1
ATOM 1494 O O . ASP A 1 197 ? 37.433 -5.857 -16.927 1.00 93.50 197 ASP A O 1
ATOM 1498 N N . LEU A 1 198 ? 35.651 -6.430 -15.705 1.00 92.19 198 LEU A N 1
ATOM 1499 C CA . LEU A 1 198 ? 34.738 -6.490 -16.843 1.00 92.19 198 LEU A CA 1
ATOM 1500 C C . LEU A 1 198 ? 34.364 -5.088 -17.358 1.00 92.19 198 LEU A C 1
ATOM 1502 O O . LEU A 1 198 ? 33.985 -4.955 -18.525 1.00 92.19 198 LEU A O 1
ATOM 1506 N N . ALA A 1 199 ? 34.512 -4.051 -16.527 1.00 93.44 199 ALA A N 1
ATOM 1507 C CA . ALA A 1 199 ? 34.222 -2.660 -16.873 1.00 93.44 199 ALA A CA 1
ATOM 1508 C C . ALA A 1 199 ? 35.113 -2.125 -18.006 1.00 93.44 199 ALA A C 1
ATOM 1510 O O . ALA A 1 199 ? 34.632 -1.389 -18.867 1.00 93.44 199 ALA A O 1
ATOM 1511 N N . ASP A 1 200 ? 36.373 -2.563 -18.055 1.00 94.06 200 ASP A N 1
ATOM 1512 C CA . ASP A 1 200 ? 37.358 -2.142 -19.060 1.00 94.06 200 ASP A CA 1
ATOM 1513 C C . ASP A 1 200 ? 37.214 -2.890 -20.395 1.00 94.06 200 ASP A C 1
ATOM 1515 O O . ASP A 1 200 ? 37.926 -2.624 -21.366 1.00 94.06 200 ASP A O 1
ATOM 1519 N N . ARG A 1 201 ? 36.310 -3.874 -20.466 1.00 93.50 201 ARG A N 1
ATOM 1520 C CA . ARG A 1 201 ? 36.087 -4.661 -21.679 1.00 93.50 201 ARG A CA 1
ATOM 1521 C C . ARG A 1 201 ? 35.091 -3.962 -22.593 1.00 93.50 201 ARG A C 1
ATOM 1523 O O . ARG A 1 201 ? 34.033 -3.520 -22.151 1.00 93.50 201 ARG A O 1
ATOM 1530 N N . GLU A 1 202 ? 35.388 -3.957 -23.889 1.00 91.69 202 GLU A N 1
ATOM 1531 C CA . GLU A 1 202 ? 34.508 -3.364 -24.899 1.00 91.69 202 GLU A CA 1
ATOM 1532 C C . GLU A 1 202 ? 33.127 -4.043 -24.941 1.00 91.69 202 GLU A C 1
ATOM 1534 O O . GLU A 1 202 ? 33.005 -5.277 -24.908 1.00 91.69 202 GLU A O 1
ATOM 1539 N N . GLY A 1 203 ? 32.085 -3.220 -25.016 1.00 91.38 203 GLY A N 1
ATOM 1540 C CA . GLY A 1 203 ? 30.702 -3.624 -25.242 1.00 91.38 203 GLY A CA 1
ATOM 1541 C C . GLY A 1 203 ? 30.352 -3.767 -26.726 1.00 91.38 203 GLY A C 1
ATOM 1542 O O . GLY A 1 203 ? 31.216 -3.910 -27.591 1.00 91.38 203 GLY A O 1
ATOM 1543 N N . SER A 1 204 ? 29.053 -3.742 -27.027 1.00 87.69 204 SER A N 1
ATOM 1544 C CA . SER A 1 204 ? 28.523 -3.893 -28.391 1.00 87.69 204 SER A CA 1
ATOM 1545 C C . SER A 1 204 ? 28.775 -2.669 -29.284 1.00 87.69 204 SER A C 1
ATOM 1547 O O . SER A 1 204 ? 28.866 -2.806 -30.507 1.00 87.69 204 SER A O 1
ATOM 1549 N N . VAL A 1 205 ? 28.915 -1.482 -28.686 1.00 88.31 205 VAL A N 1
ATOM 1550 C CA . VAL A 1 205 ? 29.167 -0.206 -29.373 1.00 88.31 205 VAL A CA 1
ATOM 1551 C C . VAL A 1 205 ? 30.542 0.335 -28.981 1.00 88.31 205 VAL A C 1
ATOM 1553 O O . VAL A 1 205 ? 30.981 0.174 -27.841 1.00 88.31 205 VAL A O 1
ATOM 1556 N N . TYR A 1 206 ? 31.230 0.992 -29.917 1.00 88.44 206 TYR A N 1
ATOM 1557 C CA . TYR A 1 206 ? 32.517 1.633 -29.644 1.00 88.44 206 TYR A CA 1
ATOM 1558 C C . TYR A 1 206 ? 32.407 2.609 -28.462 1.00 88.44 206 TYR A C 1
ATOM 1560 O O . TYR A 1 206 ? 31.515 3.457 -28.438 1.00 88.44 206 TYR A O 1
ATOM 1568 N N . GLY A 1 207 ? 33.299 2.468 -27.480 1.00 89.06 207 GLY A N 1
ATOM 1569 C CA . GLY A 1 207 ? 33.298 3.276 -26.256 1.00 89.06 207 GLY A CA 1
ATOM 1570 C C . GLY A 1 207 ? 32.270 2.862 -25.193 1.00 89.06 207 GLY A C 1
ATOM 1571 O O . GLY A 1 207 ? 32.224 3.487 -24.139 1.00 89.06 207 GLY A O 1
ATOM 1572 N N . SER A 1 208 ? 31.463 1.821 -25.430 1.00 91.69 208 SER A N 1
ATOM 1573 C CA . SER A 1 208 ? 30.606 1.225 -24.393 1.00 91.69 208 SER A CA 1
ATOM 1574 C C . SER A 1 208 ? 31.355 0.138 -23.618 1.00 91.69 208 SER A C 1
ATOM 1576 O O . SER A 1 208 ? 32.204 -0.552 -24.186 1.00 91.69 208 SER A O 1
ATOM 1578 N N . SER A 1 209 ? 31.027 -0.043 -22.336 1.00 94.50 209 SER A N 1
ATOM 1579 C CA . SER A 1 209 ? 31.545 -1.160 -21.541 1.00 94.50 209 SER A CA 1
ATOM 1580 C C . SER A 1 209 ? 30.684 -2.411 -21.702 1.00 94.50 209 SER A C 1
ATOM 1582 O O . SER A 1 209 ? 29.478 -2.346 -21.972 1.00 94.50 209 SER A O 1
ATOM 1584 N N . ARG A 1 210 ? 31.291 -3.578 -21.475 1.00 94.88 210 ARG A N 1
ATOM 1585 C CA . ARG A 1 210 ? 30.593 -4.868 -21.478 1.00 94.88 210 ARG A CA 1
ATOM 1586 C C . ARG A 1 210 ? 29.457 -4.912 -20.457 1.00 94.88 210 ARG A C 1
ATOM 1588 O O . ARG A 1 210 ? 28.397 -5.451 -20.760 1.00 94.88 210 ARG A O 1
ATOM 1595 N N . CYS A 1 211 ? 29.642 -4.271 -19.303 1.00 96.50 211 CYS A N 1
ATOM 1596 C CA . CYS A 1 211 ? 28.638 -4.171 -18.245 1.00 96.50 211 CYS A CA 1
ATOM 1597 C C . CYS A 1 211 ? 27.335 -3.508 -18.701 1.00 96.50 211 CYS A C 1
ATOM 1599 O O . CYS A 1 211 ? 26.258 -4.005 -18.375 1.00 96.50 211 CYS A O 1
ATOM 1601 N N . LEU A 1 212 ? 27.415 -2.424 -19.483 1.00 95.44 212 LEU A N 1
ATOM 1602 C CA . LEU A 1 212 ? 26.223 -1.725 -19.975 1.00 95.44 212 LEU A CA 1
ATOM 1603 C C . LEU A 1 212 ? 25.403 -2.615 -20.912 1.00 95.44 212 LEU A C 1
ATOM 1605 O O . LEU A 1 212 ? 24.190 -2.724 -20.756 1.00 95.44 212 LEU A O 1
ATOM 1609 N N . MET A 1 213 ? 26.069 -3.330 -21.819 1.00 95.00 213 MET A N 1
ATOM 1610 C CA . MET A 1 213 ? 25.415 -4.277 -22.722 1.00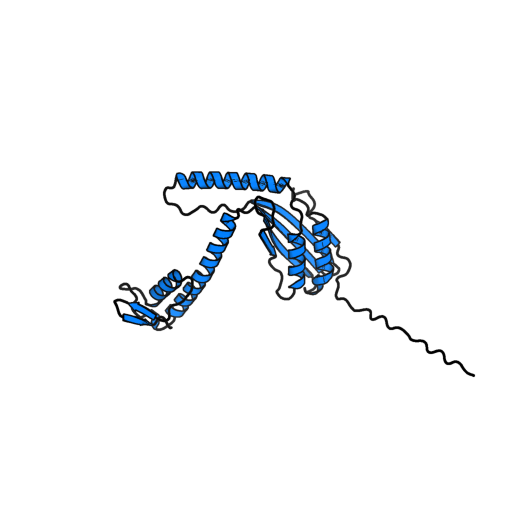 95.00 213 MET A CA 1
ATOM 1611 C C . MET A 1 213 ? 24.781 -5.462 -21.966 1.00 95.00 213 MET A C 1
ATOM 1613 O O . MET A 1 213 ? 23.639 -5.829 -22.247 1.00 95.00 213 MET A O 1
ATOM 1617 N N . CYS A 1 214 ? 25.480 -6.055 -20.989 1.00 96.50 214 CYS A N 1
ATOM 1618 C CA . CYS A 1 214 ? 24.905 -7.110 -20.143 1.00 96.50 214 CYS A CA 1
ATOM 1619 C C . CYS A 1 214 ? 23.678 -6.592 -19.365 1.00 96.50 214 CYS A C 1
ATOM 1621 O O . CYS A 1 214 ? 22.674 -7.297 -19.252 1.00 96.50 214 CYS A O 1
ATOM 1623 N N . GLY A 1 215 ? 23.716 -5.334 -18.910 1.00 96.19 215 GLY A N 1
ATOM 1624 C CA . GLY A 1 215 ? 22.590 -4.644 -18.281 1.00 96.19 215 GLY A CA 1
ATOM 1625 C C . GLY A 1 215 ? 21.393 -4.444 -19.212 1.00 96.19 215 GLY A C 1
ATOM 1626 O O . GLY A 1 215 ? 20.259 -4.709 -18.816 1.00 96.19 215 GLY A O 1
ATOM 1627 N N . GLU A 1 216 ? 21.614 -4.044 -20.465 1.00 95.00 216 GLU A N 1
ATOM 1628 C CA . GLU A 1 216 ? 20.546 -3.962 -21.473 1.00 95.00 216 GLU A CA 1
ATOM 1629 C C . GLU A 1 216 ? 19.896 -5.326 -21.715 1.00 95.00 216 GLU A C 1
ATOM 1631 O O . GLU A 1 216 ? 18.667 -5.441 -21.763 1.00 95.00 216 GLU A O 1
ATOM 1636 N N . TYR A 1 217 ? 20.711 -6.379 -21.806 1.00 95.25 217 TYR A N 1
ATOM 1637 C CA . TYR A 1 217 ? 20.214 -7.741 -21.957 1.00 95.25 217 TYR A CA 1
ATOM 1638 C C . TYR A 1 217 ? 19.415 -8.189 -20.726 1.00 95.25 217 TYR A C 1
ATOM 1640 O O . TYR A 1 217 ? 18.339 -8.770 -20.875 1.00 95.25 217 TYR A O 1
ATOM 1648 N N . CYS A 1 218 ? 19.882 -7.861 -19.520 1.00 96.00 218 CYS A N 1
ATOM 1649 C CA . CYS A 1 218 ? 19.159 -8.101 -18.273 1.00 96.00 218 CYS A CA 1
ATOM 1650 C C . CYS A 1 218 ? 17.784 -7.414 -18.275 1.00 96.00 218 CYS A C 1
ATOM 1652 O O . CYS A 1 218 ? 16.767 -8.050 -17.988 1.00 96.00 218 CYS A O 1
ATOM 1654 N N . LYS A 1 219 ? 17.720 -6.141 -18.692 1.00 94.06 219 LYS A N 1
ATOM 1655 C CA . LYS A 1 219 ? 16.461 -5.382 -18.789 1.00 94.06 219 LYS A CA 1
ATOM 1656 C C . LYS A 1 219 ? 15.517 -5.982 -19.833 1.00 94.06 219 LYS A C 1
ATOM 1658 O O . LYS A 1 219 ? 14.325 -6.141 -19.573 1.00 94.06 219 LYS A O 1
ATOM 1663 N N . LYS A 1 220 ? 16.045 -6.403 -20.987 1.00 93.62 220 LYS A N 1
ATOM 1664 C CA . LYS A 1 220 ? 15.272 -7.095 -22.032 1.00 93.62 220 LYS A CA 1
ATOM 1665 C C . LYS A 1 220 ? 14.699 -8.432 -21.544 1.00 93.62 220 LYS A C 1
ATOM 1667 O O . LYS A 1 220 ? 13.588 -8.792 -21.928 1.00 93.62 220 LYS A O 1
ATOM 1672 N N . ASN A 1 221 ? 15.422 -9.130 -20.668 1.00 93.12 221 ASN A N 1
ATOM 1673 C CA . ASN A 1 221 ? 15.030 -10.418 -20.093 1.00 93.12 221 ASN A CA 1
ATOM 1674 C C . ASN A 1 221 ? 14.458 -10.304 -18.671 1.00 93.12 221 ASN A C 1
ATOM 1676 O O . ASN A 1 221 ? 14.467 -11.278 -17.922 1.00 93.12 221 ASN A O 1
ATOM 1680 N N . ARG A 1 222 ? 13.912 -9.132 -18.311 1.00 91.56 222 ARG A N 1
ATOM 1681 C CA . ARG A 1 222 ? 13.142 -8.906 -17.075 1.00 91.56 222 ARG A CA 1
ATOM 1682 C C . ARG A 1 222 ? 13.879 -9.328 -15.793 1.00 91.56 222 ARG A C 1
ATOM 1684 O O . ARG A 1 222 ? 13.284 -9.984 -14.941 1.00 91.56 222 ARG A O 1
ATOM 1691 N N . GLY A 1 223 ? 15.154 -8.958 -15.659 1.00 91.31 223 GLY A N 1
ATOM 1692 C CA . GLY A 1 223 ? 15.953 -9.207 -14.446 1.00 91.31 223 GLY A CA 1
ATOM 1693 C C . GLY A 1 223 ? 16.941 -10.359 -14.551 1.00 91.31 223 GLY A C 1
ATOM 1694 O O . GLY A 1 223 ? 17.800 -10.513 -13.690 1.00 91.31 223 GLY A O 1
ATOM 1695 N N . ALA A 1 224 ? 16.861 -11.169 -15.608 1.00 94.81 224 ALA A N 1
ATOM 1696 C CA . ALA A 1 224 ? 17.796 -12.269 -15.796 1.00 94.81 224 ALA A CA 1
ATOM 1697 C C . ALA A 1 224 ? 19.150 -11.750 -16.305 1.00 94.81 224 ALA A C 1
ATOM 1699 O O . ALA A 1 224 ? 19.312 -11.483 -17.500 1.00 94.81 224 ALA A O 1
ATOM 1700 N N . TRP A 1 225 ? 20.129 -11.626 -15.404 1.00 96.00 225 TRP A N 1
ATOM 1701 C CA . TRP A 1 225 ? 21.500 -11.295 -15.786 1.00 96.00 225 TRP A CA 1
ATOM 1702 C C . TRP A 1 225 ? 22.100 -12.408 -16.663 1.00 96.00 225 TRP A C 1
ATOM 1704 O O . TRP A 1 225 ? 22.109 -13.575 -16.255 1.00 96.00 225 TRP A O 1
ATOM 1714 N N . PRO A 1 226 ? 22.593 -12.095 -17.873 1.00 96.44 226 PRO A N 1
ATOM 1715 C CA . PRO A 1 226 ? 23.153 -13.109 -18.757 1.00 96.44 226 PRO A CA 1
ATOM 1716 C C . PRO A 1 226 ? 24.468 -13.674 -18.213 1.00 96.44 226 PRO A C 1
ATOM 1718 O O . PRO A 1 226 ? 25.261 -12.979 -17.584 1.00 96.44 226 PRO A O 1
ATOM 1721 N N . THR A 1 227 ? 24.747 -14.942 -18.515 1.00 96.50 227 THR A N 1
ATOM 1722 C CA . THR A 1 227 ? 26.087 -15.515 -18.299 1.00 96.50 227 THR A CA 1
ATOM 1723 C C . THR A 1 227 ? 27.018 -15.190 -19.463 1.00 96.50 227 THR A C 1
ATOM 1725 O O . THR A 1 227 ? 28.184 -14.861 -19.237 1.00 96.50 227 THR A O 1
ATOM 1728 N N . THR A 1 228 ? 26.486 -15.220 -20.684 1.00 95.25 228 THR A N 1
ATOM 1729 C CA . THR A 1 228 ? 27.154 -14.824 -21.923 1.00 95.25 228 THR A CA 1
ATOM 1730 C C . THR A 1 228 ? 26.215 -14.017 -22.812 1.00 95.25 228 THR A C 1
ATOM 1732 O O . THR A 1 228 ? 24.991 -14.124 -22.709 1.00 95.25 228 THR A O 1
ATOM 1735 N N . VAL A 1 229 ? 26.798 -13.204 -23.686 1.00 93.94 229 VAL A N 1
ATOM 1736 C CA . VAL A 1 229 ? 26.095 -12.465 -24.740 1.00 93.94 229 VAL A CA 1
ATOM 1737 C C . VAL A 1 229 ? 26.930 -12.478 -26.015 1.00 93.94 229 VAL A C 1
ATOM 1739 O O . VAL A 1 229 ? 28.159 -12.495 -25.952 1.00 93.94 229 VAL A O 1
ATOM 1742 N N . GLU A 1 230 ? 26.272 -12.450 -27.167 1.00 92.88 230 GLU A N 1
ATOM 1743 C CA . GLU A 1 230 ? 26.946 -12.443 -28.463 1.00 92.88 230 GLU A CA 1
ATOM 1744 C C . GLU A 1 230 ? 27.352 -11.013 -28.857 1.00 92.88 230 GLU A C 1
ATOM 1746 O O . GLU A 1 230 ? 26.513 -10.113 -28.951 1.00 92.88 230 GLU A O 1
ATOM 1751 N N . ILE A 1 231 ? 28.638 -10.804 -29.142 1.00 90.62 231 ILE A N 1
ATOM 1752 C CA . ILE A 1 231 ? 29.156 -9.598 -29.792 1.00 90.62 231 ILE A CA 1
ATOM 1753 C C . ILE A 1 231 ? 29.742 -10.004 -31.141 1.00 90.62 231 ILE A C 1
ATOM 1755 O O . ILE A 1 231 ? 30.789 -10.645 -31.201 1.00 90.62 231 ILE A O 1
ATOM 1759 N N . ARG A 1 232 ? 29.098 -9.576 -32.236 1.00 90.06 232 ARG A N 1
ATOM 1760 C CA . ARG A 1 232 ? 29.594 -9.771 -33.614 1.00 90.06 232 ARG A CA 1
ATOM 1761 C C . ARG A 1 232 ? 29.924 -11.243 -33.930 1.00 90.06 232 ARG A C 1
ATOM 1763 O O . ARG A 1 232 ? 30.974 -11.524 -34.503 1.00 90.06 232 ARG A O 1
ATOM 1770 N N . GLY A 1 233 ? 29.048 -12.174 -33.547 1.00 90.44 233 GLY A N 1
ATOM 1771 C CA . GLY A 1 233 ? 29.252 -13.609 -33.768 1.00 90.44 233 GLY A CA 1
ATOM 1772 C C . GLY A 1 233 ? 30.161 -14.308 -32.754 1.00 90.44 233 GLY A C 1
ATOM 1773 O O . GLY A 1 233 ? 30.495 -15.471 -32.961 1.00 90.44 233 GLY A O 1
ATOM 1774 N N . VAL A 1 234 ? 30.586 -13.628 -31.682 1.00 92.69 234 VAL A N 1
ATOM 1775 C CA . VAL A 1 234 ? 31.426 -14.210 -30.625 1.00 92.69 234 VAL A CA 1
ATOM 1776 C C . VAL A 1 234 ? 30.735 -14.088 -29.272 1.00 92.69 234 VAL A C 1
ATOM 1778 O O . VAL A 1 234 ? 30.400 -12.986 -28.839 1.00 92.69 234 VAL A O 1
ATOM 1781 N N . ASP A 1 235 ? 30.579 -15.212 -28.575 1.00 94.19 235 ASP A N 1
ATOM 1782 C CA . ASP A 1 235 ? 30.071 -15.232 -27.205 1.00 94.19 235 ASP A CA 1
ATOM 1783 C C . ASP A 1 235 ? 31.113 -14.681 -26.228 1.00 94.19 235 ASP A C 1
ATOM 1785 O O . ASP A 1 235 ? 32.237 -15.180 -26.126 1.00 94.19 235 ASP A O 1
ATOM 1789 N N . VAL A 1 236 ? 30.728 -13.659 -25.468 1.00 92.88 236 VAL A N 1
ATOM 1790 C CA . VAL A 1 236 ? 31.553 -13.064 -24.414 1.00 92.88 236 VAL A CA 1
ATOM 1791 C C . VAL A 1 236 ? 30.879 -13.197 -23.054 1.00 92.88 236 VAL A C 1
ATOM 1793 O O . VAL A 1 236 ? 29.655 -13.191 -22.944 1.00 92.88 236 VAL A O 1
ATOM 1796 N N . SER A 1 237 ? 31.686 -13.308 -21.998 1.00 94.81 237 SER A N 1
ATOM 1797 C CA . SER A 1 237 ? 31.196 -13.440 -20.621 1.00 94.81 237 SER A CA 1
ATOM 1798 C C . SER A 1 237 ? 30.599 -12.137 -20.087 1.00 94.81 237 SER A C 1
ATOM 1800 O O . SER A 1 237 ? 31.162 -11.060 -20.290 1.00 94.81 237 SER A O 1
ATOM 1802 N N . CYS A 1 238 ? 29.509 -12.278 -19.333 1.00 94.88 238 CYS A N 1
ATOM 1803 C CA . CYS A 1 238 ? 28.907 -11.247 -18.487 1.00 94.88 238 CYS A CA 1
ATOM 1804 C C . CYS A 1 238 ? 29.115 -11.517 -16.984 1.00 94.88 238 CYS A C 1
ATOM 1806 O O . CYS A 1 238 ? 28.560 -10.811 -16.145 1.00 94.88 238 CYS A O 1
ATOM 1808 N N . ARG A 1 239 ? 29.890 -12.550 -16.625 1.00 93.06 239 ARG A N 1
ATOM 1809 C CA . ARG A 1 239 ? 30.281 -12.819 -15.233 1.00 93.06 239 ARG A CA 1
ATOM 1810 C C . ARG A 1 239 ? 31.395 -11.867 -14.808 1.00 93.06 239 ARG A C 1
ATOM 1812 O O . ARG A 1 239 ? 32.372 -11.734 -15.547 1.00 93.06 239 ARG A O 1
ATOM 1819 N N . TYR A 1 240 ? 31.228 -11.272 -13.634 1.00 89.38 240 TYR A N 1
ATOM 1820 C CA . TYR A 1 240 ? 32.133 -10.323 -12.997 1.00 89.38 240 TYR A CA 1
ATOM 1821 C C . TYR A 1 240 ? 32.507 -10.791 -11.589 1.00 89.38 240 TYR A C 1
ATOM 1823 O O . TYR A 1 240 ? 31.721 -11.580 -11.010 1.00 89.38 240 TYR A O 1
#

Foldseek 3Di:
DDDDDDDDPDDPPPPVQVFFDQKDKDWDDCPPVFDDFPPQLLVQLRVLCRRQVSLDDQDEAEKEWEFEAELVRQTPDIDIPPDDPSRVSSRVSNSVSVNPGDDDPVLSNVQSVVQVVQVVVQVVVCVVVPPDPRDQRDWGWSGWIWMWMDTVRHIYIYTYIYTHHYPVSVVVVVVVVLLVVLLVLLVVLLVVCCVDPQQPDDPQDPPHGVSVNQSVVSSVVSNDRDQWDDRPNDTDGSDD

pLDDT: mean 85.71, std 13.97, range [42.31, 97.88]

Nearest PDB structures (foldseek):
  8r54-assembly1_A  TM=4.407E-01  e=8.955E+00  Mus musculus
  6y1i-assembly3_C  TM=2.386E-01  e=3.058E+00  Homo sapiens
  8r51-assembly1_A  TM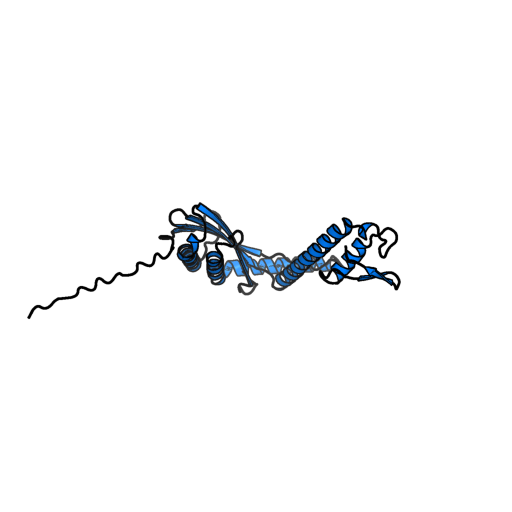=4.223E-01  e=8.436E+00  Mus musculus

Radius of gyration: 28.12 Å; Cα contacts (8 Å, |Δi|>4): 371; chains: 1; bounding box: 60×67×93 Å

Solvent-accessible surface area (backbone atoms only — not comparable to full-atom values): 13417 Å² total; per-residue (Å²): 141,83,86,83,80,81,81,80,81,78,79,75,79,78,71,82,68,71,48,47,57,79,55,48,78,45,63,65,70,63,88,76,76,40,55,76,76,55,67,72,35,53,52,42,42,40,49,26,41,23,62,32,46,62,51,48,79,80,37,82,46,67,32,52,30,41,37,35,22,35,84,88,66,50,73,76,44,68,50,67,44,82,65,55,87,75,28,51,65,31,52,52,43,41,43,52,29,58,66,69,41,84,76,62,64,66,47,49,54,51,25,42,52,53,46,51,52,49,47,52,53,45,55,55,51,45,71,73,39,87,82,66,78,85,76,71,59,76,57,28,76,54,40,53,32,46,41,36,40,37,32,89,66,31,37,38,38,40,39,41,34,34,28,36,34,48,69,70,36,49,56,51,50,51,51,49,51,56,46,52,51,24,47,47,53,20,52,52,50,30,56,56,22,58,75,34,83,43,33,83,34,75,29,86,47,94,94,36,31,31,29,58,48,39,28,52,50,3,53,76,54,70,35,48,71,46,64,57,48,75,50,95,92,39,80,41,77,53,73,105

Secondary structure (DSSP, 8-state):
--------------------SPPEEEEPPGGG-PPPPPHHHHHHHHHHHHHHGGGSPSEEEEEEEEEEE-TTS-EEEEEE-S--GGGHHHHHHHHHHHHTPPPPHHHHHHHHHHHHHHHHHHHHHHHHSTT----PPPPEEEEEEEEEEEETTEEEEEEEEEEE--HHHHHHHHHHHHHHHHHHHHHHHHHHHHTSTTTTSB-SSTT-BHHHHHHHHHHHTTT---SEEEETTEEEE---

Mean predicted aligned error: 12.21 Å